Protein AF-0000000078698585 (afdb_homodimer)

Nearest PDB structures (foldseek):
  3lxf-assembly1_A  TM=9.524E-01  e=1.447E-10  Novosphingobium aromaticivorans DSM 12444
  3hui-assembly1_A  TM=9.127E-01  e=1.055E-10  Rhodopseudomonas palustris
  8rmg-assembly1_I  TM=9.400E-01  e=9.300E-11  Homo sapiens
  1r7s-assembly3_C  TM=9.374E-01  e=2.115E-10  Pseudomonas putida
  6nbl-assembly2_D  TM=9.468E-01  e=3.734E-10  Pseudomonas putida

Structure (mmCIF, N/CA/C/O backbone):
data_AF-0000000078698585-model_v1
#
loop_
_entity.id
_entity.type
_entity.pdbx_description
1 polymer 'Ferredoxin, 2fe-2s-like protein'
#
loop_
_atom_site.group_PDB
_atom_site.id
_atom_site.type_symbol
_atom_site.label_atom_id
_atom_site.label_alt_id
_atom_site.label_comp_id
_atom_site.label_asym_id
_atom_site.label_entity_id
_atom_site.label_seq_id
_atom_site.pdbx_PDB_ins_code
_atom_site.Cartn_x
_atom_site.Cartn_y
_atom_site.Cartn_z
_atom_site.occupancy
_atom_site.B_iso_or_equiv
_atom_site.auth_seq_id
_atom_site.auth_comp_id
_atom_site.auth_asym_id
_atom_site.auth_atom_id
_atom_site.pdbx_PDB_model_num
ATOM 1 N N . MET A 1 1 ? 42.031 -80.562 -55.344 1 33.62 1 MET A N 1
ATOM 2 C CA . MET A 1 1 ? 41.906 -80.375 -53.906 1 33.62 1 MET A CA 1
ATOM 3 C C . MET A 1 1 ? 41.281 -79.062 -53.562 1 33.62 1 MET A C 1
ATOM 5 O O . MET A 1 1 ? 41.875 -78 -53.812 1 33.62 1 MET A O 1
ATOM 9 N N . TYR A 1 2 ? 39.938 -79 -53.875 1 41.62 2 TYR A N 1
ATOM 10 C CA . TYR A 1 2 ? 39 -77.875 -53.875 1 41.62 2 TYR A CA 1
ATOM 11 C C . TYR A 1 2 ? 38.844 -77.312 -52.469 1 41.62 2 TYR A C 1
ATOM 13 O O . TYR A 1 2 ? 38.531 -78 -51.5 1 41.62 2 TYR A O 1
ATOM 21 N N 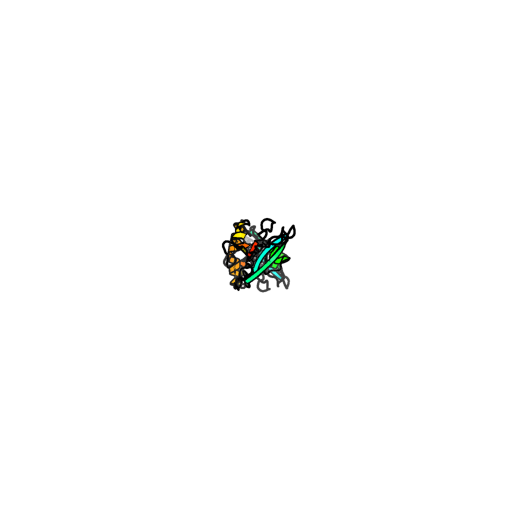. ARG A 1 3 ? 39.75 -76.375 -52.094 1 37.22 3 ARG A N 1
ATOM 22 C CA . ARG A 1 3 ? 39.75 -75.562 -50.875 1 37.22 3 ARG A CA 1
ATOM 23 C C . ARG A 1 3 ? 38.375 -74.938 -50.625 1 37.22 3 ARG A C 1
ATOM 25 O O . ARG A 1 3 ? 37.906 -74.125 -51.406 1 37.22 3 ARG A O 1
ATOM 32 N N . ARG A 1 4 ? 37.438 -75.688 -49.906 1 41.22 4 ARG A N 1
ATOM 33 C CA . ARG A 1 4 ? 36.125 -75.312 -49.406 1 41.22 4 ARG A CA 1
ATOM 34 C C . ARG A 1 4 ? 36.219 -74.062 -48.562 1 41.22 4 ARG A C 1
ATOM 36 O O . ARG A 1 4 ? 36.969 -74 -47.562 1 41.22 4 ARG A O 1
ATOM 43 N N . LEU A 1 5 ? 36.062 -72.875 -49.188 1 43.94 5 LEU A N 1
ATOM 44 C CA . LEU A 1 5 ? 36 -71.5 -48.594 1 43.94 5 LEU A CA 1
ATOM 45 C C . LEU A 1 5 ? 35 -71.5 -47.438 1 43.94 5 LEU A C 1
ATOM 47 O O . LEU A 1 5 ? 33.844 -71.812 -47.625 1 43.94 5 LEU A O 1
ATOM 51 N N . LEU A 1 6 ? 35.375 -71.75 -46.156 1 48.16 6 LEU A N 1
ATOM 52 C CA . LEU A 1 6 ? 34.594 -71.688 -44.938 1 48.16 6 LEU A CA 1
ATOM 53 C C . LEU A 1 6 ? 33.875 -70.375 -44.781 1 48.16 6 LEU A C 1
ATOM 55 O O . LEU A 1 6 ? 34.469 -69.312 -45 1 48.16 6 LEU A O 1
ATOM 59 N N . PRO A 1 7 ? 32.562 -70.312 -44.906 1 52.03 7 PRO A N 1
ATOM 60 C CA . PRO A 1 7 ? 31.734 -69.062 -44.781 1 52.03 7 PRO A CA 1
ATOM 61 C C . PRO A 1 7 ? 31.938 -68.375 -43.469 1 52.03 7 PRO A C 1
ATOM 63 O O . PRO A 1 7 ? 32.312 -69 -42.469 1 52.03 7 PRO A O 1
ATOM 66 N N . GLY A 1 8 ? 32.562 -67.125 -43.406 1 45.91 8 GLY A N 1
ATOM 67 C CA . GLY A 1 8 ? 32.781 -66.188 -42.312 1 45.91 8 GLY A CA 1
ATOM 68 C C . GLY A 1 8 ? 31.562 -66 -41.438 1 45.91 8 GLY A C 1
ATOM 69 O O . GLY A 1 8 ? 30.438 -66.312 -41.844 1 45.91 8 GLY A O 1
ATOM 70 N N . PRO A 1 9 ? 31.641 -66 -40.125 1 54.91 9 PRO A N 1
ATOM 71 C CA . PRO A 1 9 ? 30.578 -65.938 -39.125 1 54.91 9 PRO A CA 1
ATOM 72 C C . PRO A 1 9 ? 29.672 -64.75 -39.281 1 54.91 9 PRO A C 1
ATOM 74 O O . PRO A 1 9 ? 30.078 -63.719 -39.812 1 54.91 9 PRO A O 1
ATOM 77 N N . PRO A 1 10 ? 28.312 -64.938 -39.281 1 54.44 10 PRO A N 1
ATOM 78 C CA . PRO A 1 10 ? 27.281 -63.906 -39.469 1 54.44 10 PRO A CA 1
ATOM 79 C C . PRO A 1 10 ? 27.391 -62.781 -38.438 1 54.44 10 PRO A C 1
ATOM 81 O O . PRO A 1 10 ? 27.922 -63 -37.344 1 54.44 10 PRO A O 1
ATOM 84 N N . ARG A 1 11 ? 27.469 -61.5 -38.875 1 52.25 11 ARG A N 1
ATOM 85 C CA . ARG A 1 11 ? 27.547 -60.25 -38.125 1 52.25 11 ARG A CA 1
ATOM 86 C C . ARG A 1 11 ? 26.391 -60.156 -37.125 1 52.25 11 ARG A C 1
ATOM 88 O O . ARG A 1 11 ? 25.281 -60.594 -37.438 1 52.25 11 ARG A O 1
ATOM 95 N N . PRO A 1 12 ? 26.734 -60.062 -35.844 1 49.31 12 PRO A N 1
ATOM 96 C CA . PRO A 1 12 ? 25.719 -59.938 -34.812 1 49.31 12 PRO A CA 1
ATOM 97 C C . PRO A 1 12 ? 24.797 -58.719 -35.031 1 49.31 12 PRO A C 1
ATOM 99 O O . PRO A 1 12 ? 25.219 -57.688 -35.562 1 49.31 12 PRO A O 1
ATOM 102 N N . ARG A 1 13 ? 23.469 -58.938 -35.375 1 46.91 13 ARG A N 1
ATOM 103 C CA . ARG A 1 13 ? 22.422 -57.906 -35.5 1 46.91 13 ARG A CA 1
ATOM 104 C C . ARG A 1 13 ? 22.375 -57.031 -34.25 1 46.91 13 ARG A C 1
ATOM 106 O O . ARG A 1 13 ? 22.328 -57.562 -33.125 1 46.91 13 ARG A O 1
ATOM 113 N N . CYS A 1 14 ? 22.766 -55.75 -34.312 1 45.59 14 CYS A N 1
ATOM 114 C CA . CYS A 1 14 ? 22.672 -54.75 -33.281 1 45.59 14 CYS A CA 1
ATOM 115 C C . CYS A 1 14 ? 21.266 -54.656 -32.719 1 45.59 14 CYS A C 1
ATOM 117 O O . CYS A 1 14 ? 20.312 -54.438 -33.469 1 45.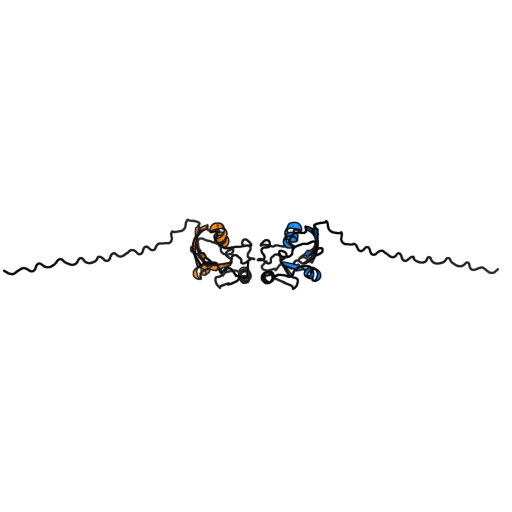59 14 CYS A O 1
ATOM 119 N N . MET A 1 15 ? 20.953 -55.406 -31.688 1 49.44 15 MET A N 1
ATOM 120 C CA . MET A 1 15 ? 19.688 -55.219 -30.984 1 49.44 15 MET A CA 1
ATOM 121 C C . MET A 1 15 ? 19.5 -53.75 -30.609 1 49.44 15 MET A C 1
ATOM 123 O O . MET A 1 15 ? 20.359 -53.156 -29.969 1 49.44 15 MET A O 1
ATOM 127 N N . VAL A 1 16 ? 18.766 -53.031 -31.375 1 50.41 16 VAL A N 1
ATOM 128 C CA . VAL A 1 16 ? 18.359 -51.688 -30.984 1 50.41 16 VAL A CA 1
ATOM 129 C C . VAL A 1 16 ? 17.641 -51.719 -29.625 1 50.41 16 VAL A C 1
ATOM 131 O O . VAL A 1 16 ? 16.609 -52.375 -29.5 1 50.41 16 VAL A O 1
ATOM 134 N N . ALA A 1 17 ? 18.328 -51.562 -28.453 1 55 17 ALA A N 1
ATOM 135 C CA . ALA A 1 17 ? 17.688 -51.375 -27.156 1 55 17 ALA A CA 1
ATOM 136 C C . ALA A 1 17 ? 16.781 -50.125 -27.188 1 55 17 ALA A C 1
ATOM 138 O O . ALA A 1 17 ? 17.234 -49.031 -27.547 1 55 17 ALA A O 1
ATOM 139 N N . SER A 1 18 ? 15.492 -50.25 -27.359 1 53.66 18 SER A N 1
ATOM 140 C CA . SER A 1 18 ? 14.586 -49.125 -27.141 1 53.66 18 SER A CA 1
ATOM 141 C C . SER A 1 18 ? 14.797 -48.531 -25.766 1 53.66 18 SER A C 1
ATOM 143 O O . SER A 1 18 ? 14.703 -49.219 -24.734 1 53.66 18 SER A O 1
ATOM 145 N N . MET A 1 19 ? 15.523 -47.438 -25.656 1 52.34 19 MET A N 1
ATOM 146 C CA . MET A 1 19 ? 15.594 -46.688 -24.391 1 52.34 19 MET A CA 1
ATOM 147 C C . MET A 1 19 ? 14.203 -46.25 -23.938 1 52.34 19 MET A C 1
ATOM 149 O O . MET A 1 19 ? 13.445 -45.656 -24.719 1 52.34 19 MET A O 1
ATOM 153 N N . PRO A 1 20 ? 13.68 -46.781 -22.828 1 53.62 20 PRO A N 1
ATOM 154 C CA . PRO A 1 20 ? 12.422 -46.25 -22.328 1 53.62 20 PRO A CA 1
ATOM 155 C C . PRO A 1 20 ? 12.516 -44.75 -21.984 1 53.62 20 PRO A C 1
ATOM 157 O O . PRO A 1 20 ? 13.555 -44.281 -21.516 1 53.62 20 PRO A O 1
ATOM 160 N N . LEU A 1 21 ? 11.867 -43.906 -22.656 1 50.72 21 LEU A N 1
ATOM 161 C CA . LEU A 1 21 ? 11.672 -42.531 -22.25 1 50.72 21 LEU A CA 1
ATOM 162 C C . LEU A 1 21 ? 11.039 -42.469 -20.859 1 50.72 21 LEU A C 1
ATOM 164 O O . LEU A 1 21 ? 9.906 -42.906 -20.672 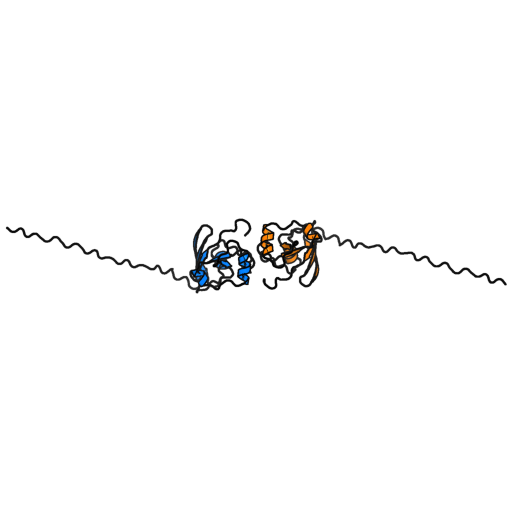1 50.72 21 LEU A O 1
ATOM 168 N N . SER A 1 22 ? 11.805 -42.531 -19.781 1 43.22 22 SER A N 1
ATOM 169 C CA . SER A 1 22 ? 11.281 -42.219 -18.453 1 43.22 22 SER A CA 1
ATOM 170 C C . SER A 1 22 ? 10.641 -40.844 -18.422 1 43.22 22 SER A C 1
ATOM 172 O O . SER A 1 22 ? 11.336 -39.844 -18.547 1 43.22 22 SER A O 1
ATOM 174 N N . THR A 1 23 ? 9.422 -40.688 -18.828 1 41.38 23 THR A N 1
ATOM 175 C CA . THR A 1 23 ? 8.773 -39.438 -18.453 1 41.38 23 THR A CA 1
ATOM 176 C C . THR A 1 23 ? 8.906 -39.188 -16.953 1 41.38 23 THR A C 1
ATOM 178 O O . THR A 1 23 ? 8.508 -40.031 -16.141 1 41.38 23 THR A O 1
ATOM 181 N N . SER A 1 24 ? 9.977 -38.688 -16.516 1 39.22 24 SER A N 1
ATOM 182 C CA . SER A 1 24 ? 10.023 -38.219 -15.133 1 39.22 24 SER A CA 1
ATOM 183 C C . SER A 1 24 ? 8.711 -37.562 -14.727 1 39.22 24 SER A C 1
ATOM 185 O O . SER A 1 24 ? 8.383 -36.469 -15.203 1 39.22 24 SER A O 1
ATOM 187 N N . ARG A 1 25 ? 7.629 -38.25 -14.656 1 42.22 25 ARG A N 1
ATOM 188 C CA . ARG A 1 25 ? 6.504 -37.594 -14 1 42.22 25 ARG A CA 1
ATOM 189 C C . ARG A 1 25 ? 6.973 -36.781 -12.805 1 42.22 25 ARG A C 1
ATOM 191 O O . ARG A 1 25 ? 7.777 -37.25 -12 1 42.22 25 ARG A O 1
ATOM 198 N N . ALA A 1 26 ? 6.984 -35.375 -12.805 1 48.38 26 ALA A N 1
ATOM 199 C CA . ALA A 1 26 ? 7.238 -34.531 -11.633 1 48.38 26 ALA A CA 1
ATOM 200 C C . ALA A 1 26 ? 6.711 -35.219 -10.367 1 48.38 26 ALA A C 1
ATOM 202 O O . ALA A 1 26 ? 5.633 -35.812 -10.375 1 48.38 26 ALA A O 1
ATOM 203 N N . PRO A 1 27 ? 7.547 -35.562 -9.383 1 49.22 27 PRO A N 1
ATOM 204 C CA . PRO A 1 27 ? 7.078 -36.156 -8.133 1 49.22 27 PRO A CA 1
ATOM 205 C C . PRO A 1 27 ? 5.723 -35.625 -7.691 1 49.22 27 PRO A C 1
ATOM 207 O O . PRO A 1 27 ? 5.414 -34.469 -7.922 1 49.22 27 PRO A O 1
ATOM 210 N N . LYS A 1 28 ? 4.711 -36.406 -7.836 1 53.41 28 LYS A N 1
ATOM 211 C CA . LYS A 1 28 ? 3.41 -36.062 -7.277 1 53.41 28 LYS A CA 1
ATOM 212 C C . LYS A 1 28 ? 3.57 -35.344 -5.938 1 53.41 28 LYS A C 1
ATOM 214 O O . LYS A 1 28 ? 4.328 -35.781 -5.078 1 53.41 28 LYS A O 1
ATOM 219 N N . GLY A 1 29 ? 3.449 -34.062 -5.859 1 57.62 29 GLY A N 1
ATOM 220 C CA . GLY A 1 29 ? 3.48 -33.25 -4.664 1 57.62 29 GLY A CA 1
ATOM 221 C C . GLY A 1 29 ? 2.785 -33.875 -3.477 1 57.62 29 GLY A C 1
ATOM 222 O O . GLY A 1 29 ? 2.1 -34.875 -3.623 1 57.62 29 GLY A O 1
ATOM 223 N N . THR A 1 30 ? 3.441 -33.688 -2.266 1 72.94 30 THR A N 1
ATOM 224 C CA . THR A 1 30 ? 2.85 -34.031 -0.971 1 72.94 30 THR A CA 1
ATOM 225 C C . THR A 1 30 ? 1.403 -33.531 -0.903 1 72.94 30 THR A C 1
ATOM 227 O O . THR A 1 30 ? 1.08 -32.469 -1.405 1 72.94 30 THR A O 1
ATOM 230 N N . PRO A 1 31 ? 0.496 -34.562 -0.543 1 82.25 31 PRO A N 1
ATOM 231 C CA . PRO A 1 31 ? -0.891 -34.125 -0.426 1 82.25 31 PRO A CA 1
ATOM 232 C C . PRO A 1 31 ? -1.016 -32.781 0.325 1 82.25 31 PRO A C 1
ATOM 234 O O . PRO A 1 31 ? -0.308 -32.562 1.311 1 82.25 31 PRO A O 1
ATOM 237 N N . GLY A 1 32 ? -1.648 -31.859 -0.124 1 94.19 32 GLY A N 1
ATOM 238 C CA . GLY A 1 32 ? -1.899 -30.594 0.541 1 94.19 32 GLY A CA 1
ATOM 239 C C . GLY A 1 32 ? -0.919 -29.516 0.141 1 94.19 32 GLY A C 1
ATOM 240 O O . GLY A 1 32 ? -0.91 -28.422 0.73 1 94.19 32 GLY A O 1
ATOM 241 N N . ARG A 1 33 ? -0.05 -29.922 -0.83 1 96.75 33 ARG A N 1
ATOM 242 C CA . ARG A 1 33 ? 0.932 -28.938 -1.29 1 96.75 33 ARG A CA 1
ATOM 243 C C . ARG A 1 33 ? 0.924 -28.828 -2.811 1 96.75 33 ARG A C 1
ATOM 245 O O . ARG A 1 33 ? 0.471 -29.75 -3.502 1 96.75 33 ARG A O 1
ATOM 252 N N . VAL A 1 34 ? 1.375 -27.688 -3.334 1 97.5 34 VAL A N 1
ATOM 253 C CA . VAL A 1 34 ? 1.5 -27.484 -4.773 1 97.5 34 VAL A CA 1
ATOM 254 C C . VAL A 1 34 ? 2.895 -26.969 -5.102 1 97.5 34 VAL A C 1
ATOM 256 O O . VAL A 1 34 ? 3.553 -26.359 -4.25 1 97.5 34 VAL A O 1
ATOM 259 N N . GLN A 1 35 ? 3.285 -27.203 -6.312 1 98 35 GLN A N 1
ATOM 260 C CA . GLN A 1 35 ? 4.555 -26.703 -6.824 1 98 35 GLN A CA 1
ATOM 261 C C . GLN A 1 35 ? 4.371 -25.344 -7.508 1 98 35 GLN A C 1
ATOM 263 O O . GLN A 1 35 ? 3.398 -25.141 -8.242 1 98 35 GLN A O 1
ATOM 268 N N . VAL A 1 36 ? 5.293 -24.469 -7.23 1 98.56 36 VAL A N 1
ATOM 269 C CA . VAL A 1 36 ? 5.371 -23.203 -7.949 1 98.56 36 VAL A CA 1
ATOM 270 C C . VAL A 1 36 ? 6.773 -23.016 -8.523 1 98.56 36 VAL A C 1
ATOM 272 O O . VAL A 1 36 ? 7.77 -23.172 -7.816 1 98.56 36 VAL A O 1
ATOM 275 N N . HIS A 1 37 ? 6.812 -22.812 -9.82 1 98.69 37 HIS A N 1
ATOM 276 C CA . HIS A 1 37 ? 8.07 -22.531 -10.492 1 98.69 37 HIS A CA 1
ATOM 277 C C . HIS A 1 37 ? 8.297 -21.016 -10.625 1 98.69 37 HIS A C 1
ATOM 279 O O . HIS A 1 37 ? 7.477 -20.328 -11.234 1 98.69 37 HIS A O 1
ATOM 285 N N . VAL A 1 38 ? 9.461 -20.547 -10.133 1 98.75 38 VAL A N 1
ATOM 286 C CA . VAL A 1 38 ? 9.672 -19.094 -10.047 1 98.75 38 VAL A CA 1
ATOM 287 C C . VAL A 1 38 ? 10.914 -18.703 -10.836 1 98.75 38 VAL A C 1
ATOM 289 O O . VAL A 1 38 ? 11.984 -19.281 -10.648 1 98.75 38 VAL A O 1
ATOM 292 N N . LYS A 1 39 ? 10.766 -17.75 -11.734 1 98.31 39 LYS A N 1
ATOM 293 C CA . LYS A 1 39 ? 11.898 -17.016 -12.305 1 98.31 39 LYS A CA 1
ATOM 294 C C . LYS A 1 39 ? 12.211 -15.766 -11.492 1 98.31 39 LYS A C 1
ATOM 296 O O . LYS A 1 39 ? 11.43 -14.812 -11.492 1 98.31 39 LYS A O 1
ATOM 301 N N . LYS A 1 40 ? 13.359 -15.758 -10.875 1 96.75 40 LYS A N 1
ATOM 302 C CA . LYS A 1 40 ? 13.75 -14.656 -10 1 96.75 40 LYS A CA 1
ATOM 303 C C . LYS A 1 40 ? 14.227 -13.453 -10.797 1 96.75 40 LYS A C 1
ATOM 305 O O . LYS A 1 40 ? 14.344 -13.523 -12.023 1 96.75 40 LYS A O 1
ATOM 310 N N . ARG A 1 41 ? 14.469 -12.414 -10.109 1 93.75 41 ARG A N 1
ATOM 311 C CA . ARG A 1 41 ? 14.844 -11.156 -10.75 1 93.75 41 ARG A CA 1
ATOM 312 C C . ARG A 1 41 ? 16.219 -11.25 -11.375 1 93.75 41 ARG A C 1
ATOM 314 O O . ARG A 1 41 ? 16.5 -10.586 -12.375 1 93.75 41 ARG A O 1
ATOM 321 N N . ASP A 1 42 ? 16.984 -12.078 -10.828 1 92.5 42 ASP A N 1
ATOM 322 C CA . ASP A 1 42 ? 18.344 -12.219 -11.344 1 92.5 42 ASP A CA 1
ATOM 323 C C . ASP A 1 42 ? 18.391 -13.195 -12.516 1 92.5 42 ASP A C 1
ATOM 325 O O . ASP A 1 42 ? 19.469 -13.469 -13.055 1 92.5 42 ASP A O 1
ATOM 329 N N . GLY A 1 43 ? 17.234 -13.703 -12.859 1 94.31 43 GLY A N 1
ATOM 330 C CA . GLY A 1 43 ? 17.141 -14.57 -14.023 1 94.31 43 GLY A CA 1
ATOM 331 C C . GLY A 1 43 ? 17.203 -16.047 -13.68 1 94.31 43 GLY A C 1
ATOM 332 O O . GLY A 1 43 ? 16.906 -16.891 -14.516 1 94.31 43 GLY A O 1
ATOM 333 N N . THR A 1 44 ? 17.516 -16.359 -12.422 1 96.44 44 THR A N 1
ATOM 334 C CA . THR A 1 44 ? 17.578 -17.766 -12.016 1 96.44 44 THR A CA 1
ATOM 335 C C . THR A 1 44 ? 16.188 -18.312 -11.719 1 96.44 44 THR A C 1
ATOM 337 O O . THR A 1 44 ? 15.258 -17.547 -11.469 1 96.44 44 THR A O 1
ATOM 340 N N . HIS A 1 45 ? 16.125 -19.656 -11.797 1 97.44 45 HIS A N 1
ATOM 341 C CA . HIS A 1 45 ? 14.859 -20.344 -11.578 1 97.44 45 HIS A CA 1
ATOM 342 C C . HIS A 1 45 ? 14.898 -21.188 -10.305 1 97.44 45 HIS A C 1
ATOM 344 O O . HIS A 1 45 ? 15.953 -21.703 -9.93 1 97.44 45 HIS A O 1
ATOM 350 N N . CYS A 1 46 ? 13.719 -21.266 -9.664 1 96.5 46 CYS A N 1
ATOM 351 C CA . CYS A 1 46 ? 13.594 -22.172 -8.523 1 96.5 46 CYS A CA 1
ATOM 352 C C . CYS A 1 46 ? 12.195 -22.766 -8.445 1 96.5 46 CYS A C 1
ATOM 354 O O . CYS A 1 46 ? 11.234 -22.156 -8.922 1 96.5 46 CYS A O 1
ATOM 356 N N . GLY A 1 47 ? 12.094 -23.969 -7.961 1 97.19 47 GLY A N 1
ATOM 357 C CA . GLY A 1 47 ? 10.844 -24.625 -7.633 1 97.19 47 GLY A CA 1
ATOM 358 C C . GLY A 1 47 ? 10.586 -24.719 -6.141 1 97.19 47 GLY A C 1
ATOM 359 O O . GLY A 1 47 ? 11.484 -25.094 -5.375 1 97.19 47 GLY A O 1
ATOM 360 N N . VAL A 1 48 ? 9.43 -24.297 -5.75 1 97.19 48 VAL A N 1
ATOM 361 C CA . VAL A 1 48 ? 9.109 -24.375 -4.328 1 97.19 48 VAL A CA 1
ATOM 362 C C . VAL A 1 48 ? 7.82 -25.172 -4.129 1 97.19 48 VAL A C 1
ATOM 364 O O . VAL A 1 48 ? 6.906 -25.094 -4.953 1 97.19 48 VAL A O 1
ATOM 367 N N . GLU A 1 49 ? 7.824 -25.922 -3.088 1 97.5 49 GLU A N 1
ATOM 368 C CA . GLU A 1 49 ? 6.605 -26.594 -2.646 1 97.5 49 GLU A CA 1
ATOM 369 C C . GLU A 1 49 ? 5.938 -25.828 -1.507 1 97.5 49 GLU A C 1
ATOM 371 O O . GLU A 1 49 ? 6.57 -25.547 -0.49 1 97.5 49 GLU A O 1
ATOM 376 N N . VAL A 1 50 ? 4.707 -25.516 -1.713 1 97.94 50 VAL A N 1
ATOM 377 C CA . VAL A 1 50 ? 4.027 -24.672 -0.74 1 97.94 50 VAL A CA 1
ATOM 378 C C . VAL A 1 50 ? 2.654 -25.25 -0.414 1 97.94 50 VAL A C 1
ATOM 380 O O . VAL A 1 50 ? 2.051 -25.938 -1.244 1 97.94 50 VAL A O 1
ATOM 383 N N . PRO A 1 51 ? 2.154 -25 0.797 1 97.31 51 PRO A N 1
ATOM 384 C CA . PRO A 1 51 ? 0.839 -25.531 1.166 1 97.31 51 PRO A CA 1
ATOM 385 C C . PRO A 1 51 ? -0.291 -24.922 0.331 1 97.31 51 PRO A C 1
ATOM 387 O O . PRO A 1 51 ? -0.246 -23.75 -0.016 1 97.31 51 PRO A O 1
ATOM 390 N N . VAL A 1 52 ? -1.262 -25.781 0.017 1 97.62 52 VAL A N 1
ATOM 391 C CA . VAL A 1 52 ? -2.516 -25.297 -0.548 1 97.62 52 VAL A CA 1
ATOM 392 C C . VAL A 1 52 ? -3.254 -24.438 0.484 1 97.62 52 VAL A C 1
ATOM 394 O O . VAL A 1 52 ? -3.133 -24.672 1.689 1 97.62 52 VAL A O 1
ATOM 397 N N . GLY A 1 53 ? -3.957 -23.422 0.052 1 97.75 53 GLY A N 1
ATOM 398 C CA . GLY A 1 53 ? -4.75 -22.609 0.958 1 97.75 53 GLY A CA 1
ATOM 399 C C . GLY A 1 53 ? -4.16 -21.234 1.198 1 97.75 53 GLY A C 1
ATOM 400 O O . GLY A 1 53 ? -4.828 -20.344 1.732 1 97.75 53 GLY A O 1
ATOM 401 N N . LEU A 1 54 ? -2.938 -21.047 0.747 1 98.12 54 LEU A N 1
ATOM 402 C CA . LEU A 1 54 ? -2.281 -19.75 0.837 1 98.12 54 LEU A CA 1
ATOM 403 C C . LEU A 1 54 ? -2.488 -18.953 -0.443 1 98.12 54 LEU A C 1
ATOM 405 O O . LEU A 1 54 ? -2.754 -19.516 -1.503 1 98.12 54 LEU A O 1
ATOM 409 N N . SER A 1 55 ? -2.395 -17.625 -0.296 1 98.81 55 SER A N 1
ATOM 410 C CA . SER A 1 55 ? -2.209 -16.844 -1.511 1 98.81 55 SER A CA 1
ATOM 411 C C . SER A 1 55 ? -0.805 -17.016 -2.078 1 98.81 55 SER A C 1
ATOM 413 O O . SER A 1 55 ? 0.118 -17.391 -1.354 1 98.81 55 SER A O 1
ATOM 415 N N . LEU A 1 56 ? -0.692 -16.719 -3.291 1 98.88 56 LEU A N 1
ATOM 416 C CA . LEU A 1 56 ? 0.623 -16.766 -3.922 1 98.88 56 LEU A CA 1
ATOM 417 C C . LEU A 1 56 ? 1.598 -15.836 -3.215 1 98.88 56 LEU A C 1
ATOM 419 O O . LEU A 1 56 ? 2.773 -16.172 -3.049 1 98.88 56 LEU A O 1
ATOM 423 N N . MET A 1 57 ? 1.104 -14.664 -2.76 1 98.81 57 MET A N 1
ATOM 424 C CA . MET A 1 57 ? 1.953 -13.742 -2.016 1 98.81 57 MET A CA 1
ATOM 425 C C . MET A 1 57 ? 2.477 -14.391 -0.738 1 98.81 57 MET A C 1
ATOM 427 O O . MET A 1 57 ? 3.682 -14.383 -0.483 1 98.81 57 MET A O 1
ATOM 431 N N . GLN A 1 58 ? 1.574 -14.953 0.033 1 98.81 58 GLN A N 1
ATOM 432 C CA . GLN A 1 58 ? 1.97 -15.602 1.278 1 98.81 58 GLN A CA 1
ATOM 433 C C . GLN A 1 58 ? 2.955 -16.734 1.017 1 98.81 58 GLN A C 1
ATOM 435 O O . GLN A 1 58 ? 3.941 -16.891 1.74 1 98.81 58 GLN A O 1
ATOM 440 N N . ALA A 1 59 ? 2.701 -17.516 -0.009 1 98.62 59 ALA A N 1
ATOM 441 C CA . ALA A 1 59 ? 3.559 -18.656 -0.361 1 98.62 59 ALA A CA 1
ATOM 442 C C . ALA A 1 59 ? 4.965 -18.172 -0.725 1 98.62 59 ALA A C 1
ATOM 444 O O . ALA A 1 59 ? 5.953 -18.719 -0.218 1 98.62 59 ALA A O 1
ATOM 445 N N . LEU A 1 60 ? 5.043 -17.188 -1.569 1 98.44 60 LEU A N 1
ATOM 446 C CA . LEU A 1 60 ? 6.336 -16.734 -2.061 1 98.44 60 LEU A CA 1
ATOM 447 C C . LEU A 1 60 ? 7.078 -15.945 -0.985 1 98.44 60 LEU A C 1
ATOM 449 O O . LEU A 1 60 ? 8.273 -16.172 -0.759 1 98.44 60 LEU A O 1
ATOM 453 N N . ARG A 1 61 ? 6.375 -15.102 -0.317 1 98.38 61 ARG A N 1
ATOM 454 C CA . ARG A 1 61 ? 6.992 -14.195 0.644 1 98.38 61 ARG A CA 1
ATOM 455 C C . ARG A 1 61 ? 7.262 -14.898 1.97 1 98.38 61 ARG A C 1
ATOM 457 O O . ARG A 1 61 ? 8.375 -14.844 2.494 1 98.38 61 ARG A O 1
ATOM 464 N N . ASP A 1 62 ? 6.32 -15.586 2.529 1 98.25 62 ASP A N 1
ATOM 465 C CA . ASP A 1 62 ? 6.383 -16.047 3.914 1 98.25 62 ASP A CA 1
ATOM 466 C C . ASP A 1 62 ? 6.93 -17.469 4 1 98.25 62 ASP A C 1
ATOM 468 O O . ASP A 1 62 ? 7.586 -17.828 4.98 1 98.25 62 ASP A O 1
ATOM 472 N N . VAL A 1 63 ? 6.656 -18.266 3.021 1 97.56 63 VAL A N 1
ATOM 473 C CA . VAL A 1 63 ? 7.09 -19.672 3.059 1 97.56 63 VAL A CA 1
ATOM 474 C C . VAL A 1 63 ? 8.414 -19.812 2.309 1 97.56 63 VAL A C 1
ATOM 476 O O . VAL A 1 63 ? 9.414 -20.25 2.885 1 97.56 63 VAL A O 1
ATOM 479 N N . ALA A 1 64 ? 8.43 -19.391 1.051 1 97.75 64 ALA A N 1
ATOM 480 C CA . ALA A 1 64 ? 9.609 -19.578 0.203 1 97.75 64 ALA A CA 1
ATOM 481 C C . ALA A 1 64 ? 10.633 -18.484 0.427 1 97.75 64 ALA A C 1
ATOM 483 O O . ALA A 1 64 ? 11.773 -18.578 -0.037 1 97.75 64 ALA A O 1
ATOM 484 N N . ARG A 1 65 ? 10.312 -17.422 1.132 1 97.25 65 ARG A N 1
ATOM 485 C CA . ARG A 1 65 ? 11.188 -16.297 1.482 1 97.25 65 ARG A CA 1
ATOM 486 C C . ARG A 1 65 ? 11.82 -15.688 0.239 1 97.25 65 ARG A C 1
ATOM 488 O O . ARG A 1 65 ? 13.016 -15.383 0.232 1 97.25 65 ARG A O 1
ATOM 495 N N . LEU A 1 66 ? 11.055 -15.602 -0.792 1 97.06 66 LEU A N 1
ATOM 496 C CA . LEU A 1 66 ? 11.477 -14.922 -2.016 1 97.06 66 LEU A CA 1
ATOM 497 C C . LEU A 1 66 ? 11.172 -13.43 -1.945 1 97.06 66 LEU A C 1
ATOM 499 O O . LEU A 1 66 ? 10.516 -12.969 -1.014 1 97.06 66 LEU A O 1
ATOM 503 N N . ASP A 1 67 ? 11.75 -12.719 -2.924 1 94.94 67 ASP A N 1
ATOM 504 C CA . ASP A 1 67 ? 11.742 -11.258 -2.895 1 94.94 67 ASP A CA 1
ATOM 505 C C . ASP A 1 67 ? 10.414 -10.703 -3.416 1 94.94 67 ASP A C 1
ATOM 507 O O . ASP A 1 67 ? 10.375 -10.07 -4.473 1 94.94 67 ASP A O 1
ATOM 511 N N . VAL A 1 68 ? 9.359 -10.953 -2.697 1 96.31 68 VAL A N 1
ATOM 512 C CA . VAL A 1 68 ? 8.031 -10.391 -2.879 1 96.31 68 VAL A CA 1
ATOM 513 C C . VAL A 1 68 ? 7.648 -9.562 -1.654 1 96.31 68 VAL A C 1
ATOM 515 O O . VAL A 1 68 ? 7.629 -10.078 -0.532 1 96.31 68 VAL A O 1
ATOM 518 N N . GLU A 1 69 ? 7.312 -8.367 -1.83 1 96.12 69 GLU A N 1
ATOM 519 C CA . GLU A 1 69 ? 7.168 -7.473 -0.689 1 96.12 69 GLU A CA 1
ATOM 520 C C . GLU A 1 69 ? 5.781 -7.602 -0.06 1 96.12 69 GLU A C 1
ATOM 522 O O . GLU A 1 69 ? 5.656 -8.023 1.091 1 96.12 69 GLU A O 1
ATOM 527 N N . GLY A 1 70 ? 4.789 -7.285 -0.878 1 96.88 70 GLY A N 1
ATOM 528 C CA . GLY A 1 70 ? 3.459 -7.289 -0.288 1 96.88 70 GLY A CA 1
ATOM 529 C C . GLY A 1 70 ? 3.334 -6.367 0.908 1 96.88 70 GLY A C 1
ATOM 530 O O . GLY A 1 70 ? 2.852 -6.773 1.967 1 96.88 70 GLY A O 1
ATOM 531 N N . THR A 1 71 ? 3.658 -5.152 0.756 1 97.44 71 THR A N 1
ATOM 532 C CA . THR A 1 71 ? 3.801 -4.215 1.863 1 97.44 71 THR A CA 1
ATOM 533 C C . THR A 1 71 ? 2.475 -4.043 2.6 1 97.44 71 THR A C 1
ATOM 535 O O . THR A 1 71 ? 2.453 -3.861 3.818 1 97.44 71 THR A O 1
ATOM 538 N N . CYS A 1 72 ? 1.354 -4.164 1.966 1 97.19 72 CYS A N 1
ATOM 539 C CA . CYS A 1 72 ? 0.053 -3.93 2.584 1 97.19 72 CYS A CA 1
ATOM 540 C C . CYS A 1 72 ? -0.528 -5.227 3.137 1 97.19 72 CYS A C 1
ATOM 542 O O . CYS A 1 72 ? -1.651 -5.242 3.643 1 97.19 72 CYS A O 1
ATOM 544 N N . ASN A 1 73 ? 0.177 -6.301 2.885 1 98.12 73 ASN A N 1
ATOM 545 C CA . ASN A 1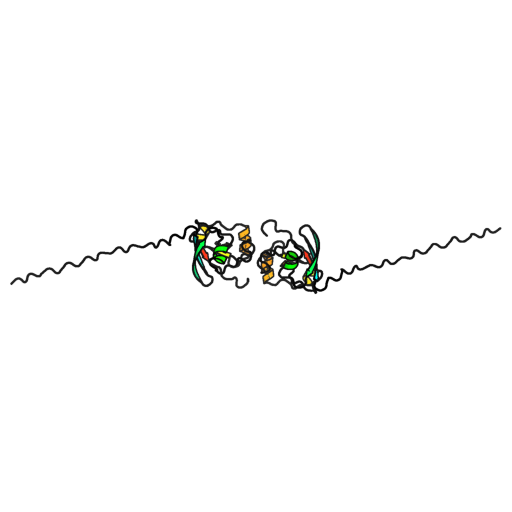 73 ? -0.171 -7.6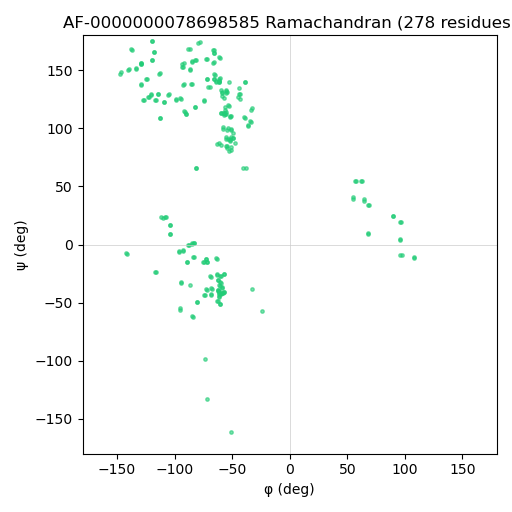17 3.402 1 98.12 73 ASN A CA 1
ATOM 546 C C . ASN A 1 73 ? -1.459 -8.148 2.775 1 98.12 73 ASN A C 1
ATOM 548 O O . ASN A 1 73 ? -2.295 -8.734 3.465 1 98.12 73 ASN A O 1
ATOM 552 N N . GLY A 1 74 ? -1.592 -7.789 1.563 1 98.12 74 GLY A N 1
ATOM 553 C CA . GLY A 1 74 ? -2.65 -8.422 0.796 1 98.12 74 GLY A CA 1
ATOM 554 C C . GLY A 1 74 ? -3.928 -7.609 0.753 1 98.12 74 GLY A C 1
ATOM 555 O O . GLY A 1 74 ? -4.984 -8.117 0.362 1 98.12 74 GLY A O 1
ATOM 556 N N . GLU A 1 75 ? -3.857 -6.328 1.032 1 97.38 75 GLU A N 1
ATOM 557 C CA . GLU A 1 75 ? -5.043 -5.477 1.092 1 97.38 75 GLU A CA 1
ATOM 558 C C . GLU A 1 75 ? -5.379 -4.902 -0.282 1 97.38 75 GLU A C 1
ATOM 560 O O . GLU A 1 75 ? -6.332 -4.137 -0.422 1 97.38 75 GLU A O 1
ATOM 565 N N . MET A 1 76 ? -4.57 -5.238 -1.26 1 96.94 76 MET A N 1
ATOM 566 C CA . MET A 1 76 ? -4.801 -4.836 -2.645 1 96.94 76 MET A CA 1
ATOM 567 C C . MET A 1 76 ? -4.766 -3.318 -2.783 1 96.94 76 MET A C 1
ATOM 569 O O . MET A 1 76 ? -5.668 -2.725 -3.373 1 96.94 76 MET A O 1
ATOM 573 N N . VAL A 1 77 ? -3.627 -2.756 -2.311 1 95.5 77 VAL A N 1
ATOM 574 C CA . VAL A 1 77 ? -3.559 -1.303 -2.43 1 95.5 77 VAL A CA 1
ATOM 575 C C . VAL A 1 77 ? -2.139 -0.88 -2.793 1 95.5 77 VAL A C 1
ATOM 577 O O . VAL A 1 77 ? -1.892 0.287 -3.107 1 95.5 77 VAL A O 1
ATOM 580 N N . CYS A 1 78 ? -1.16 -1.802 -2.807 1 95.44 78 CYS A N 1
ATOM 581 C CA . CYS A 1 78 ? 0.208 -1.298 -2.846 1 95.44 78 CYS A CA 1
ATOM 582 C C . CYS A 1 78 ? 0.916 -1.739 -4.121 1 95.44 78 CYS A C 1
ATOM 584 O O . CYS A 1 78 ? 1.952 -1.181 -4.488 1 95.44 78 CYS A O 1
ATOM 586 N N . ALA A 1 79 ? 0.444 -2.834 -4.707 1 95.56 79 ALA A N 1
ATOM 587 C CA . ALA A 1 79 ? 0.952 -3.402 -5.953 1 95.56 79 ALA A CA 1
ATOM 588 C C . ALA A 1 79 ? 2.361 -3.959 -5.77 1 95.56 79 ALA A C 1
ATOM 590 O O . ALA A 1 79 ? 2.977 -4.434 -6.727 1 95.56 79 ALA A O 1
ATOM 591 N N . THR A 1 80 ? 2.836 -4.035 -4.516 1 95.75 80 THR A N 1
ATOM 592 C CA . THR A 1 80 ? 4.23 -4.406 -4.32 1 95.75 80 THR A CA 1
ATOM 593 C C . THR A 1 80 ? 4.395 -5.926 -4.352 1 95.75 80 THR A C 1
ATOM 595 O O . THR A 1 80 ? 5.516 -6.434 -4.281 1 95.75 80 THR A O 1
ATOM 598 N N . CYS A 1 81 ? 3.322 -6.602 -4.566 1 97.25 81 CYS A N 1
ATOM 599 C CA . CYS A 1 81 ? 3.395 -8.047 -4.758 1 97.25 81 CYS A CA 1
ATOM 600 C C . CYS A 1 81 ? 3.137 -8.414 -6.215 1 97.25 81 CYS A C 1
ATOM 602 O O . CYS A 1 81 ? 2.768 -9.555 -6.516 1 97.25 81 CYS A O 1
ATOM 604 N N . HIS A 1 82 ? 3.354 -7.531 -7.062 1 97.56 82 HIS A N 1
ATOM 605 C CA . HIS A 1 82 ? 3.174 -7.727 -8.5 1 97.56 82 HIS A CA 1
ATOM 606 C C . HIS A 1 82 ? 4.051 -8.859 -9.016 1 97.56 82 HIS A C 1
ATOM 608 O O . HIS A 1 82 ? 5.25 -8.906 -8.719 1 97.56 82 HIS A O 1
ATOM 614 N N . VAL A 1 83 ? 3.432 -9.742 -9.758 1 98.19 83 VAL A N 1
ATOM 615 C CA . VAL A 1 83 ? 4.121 -10.844 -10.422 1 98.19 83 VAL A CA 1
ATOM 616 C C . VAL A 1 83 ? 3.578 -11.008 -11.844 1 98.19 83 VAL A C 1
ATOM 618 O O . VAL A 1 83 ? 2.547 -10.43 -12.188 1 98.19 83 VAL A O 1
ATOM 621 N N . ARG A 1 84 ? 4.34 -11.812 -12.562 1 98.38 84 ARG A N 1
ATOM 622 C CA . ARG A 1 84 ? 3.885 -12.219 -13.883 1 98.38 84 ARG A CA 1
ATOM 623 C C . ARG A 1 84 ? 3.748 -13.734 -13.984 1 98.38 84 ARG A C 1
ATOM 625 O O . ARG A 1 84 ? 4.66 -14.469 -13.594 1 98.38 84 ARG A O 1
ATOM 632 N N . LEU A 1 85 ? 2.611 -14.172 -14.453 1 98.75 85 LEU A N 1
ATOM 633 C CA . LEU A 1 85 ? 2.414 -15.594 -14.711 1 98.75 85 LEU A CA 1
ATOM 634 C C . LEU A 1 85 ? 2.74 -15.93 -16.172 1 98.75 85 LEU A C 1
ATOM 636 O O . LEU A 1 85 ? 2.641 -15.07 -17.047 1 98.75 85 LEU A O 1
ATOM 640 N N . SER A 1 86 ? 3.152 -17.188 -16.406 1 98.5 86 SER A N 1
ATOM 641 C CA . SER A 1 86 ? 3.188 -17.641 -17.797 1 98.5 86 SER A CA 1
ATOM 642 C C . SER A 1 86 ? 1.798 -17.594 -18.422 1 98.5 86 SER A C 1
ATOM 644 O O . SER A 1 86 ? 0.791 -17.625 -17.719 1 98.5 86 SER A O 1
ATOM 646 N N . ALA A 1 87 ? 1.821 -17.594 -19.75 1 98.31 87 ALA A N 1
ATOM 647 C CA . ALA A 1 87 ? 0.538 -17.609 -20.453 1 98.31 87 ALA A CA 1
ATOM 648 C C . ALA A 1 87 ? -0.297 -18.828 -20.031 1 98.31 87 ALA A C 1
ATOM 650 O O . ALA A 1 87 ? -1.504 -18.703 -19.812 1 98.31 87 ALA A O 1
ATOM 651 N N . THR A 1 88 ? 0.334 -19.938 -19.891 1 98.06 88 THR A N 1
ATOM 652 C CA . THR A 1 88 ? -0.352 -21.172 -19.531 1 98.06 88 THR A CA 1
ATOM 653 C C . THR A 1 88 ? -0.87 -21.094 -18.094 1 98.06 88 THR A C 1
ATOM 655 O O . THR A 1 88 ? -2.014 -21.469 -17.828 1 98.06 88 THR A O 1
ATOM 658 N N . SER A 1 89 ? -0.05 -20.578 -17.188 1 98.62 89 SER A N 1
ATOM 659 C CA . SER A 1 89 ? -0.442 -20.453 -15.789 1 98.62 89 SER A CA 1
ATOM 660 C C . SER A 1 89 ? -1.554 -19.422 -15.609 1 98.62 89 SER A C 1
ATOM 662 O O . SER A 1 89 ? -2.465 -19.625 -14.805 1 98.62 89 SER A O 1
ATOM 664 N N . PHE A 1 90 ? -1.445 -18.359 -16.375 1 98.62 90 PHE A N 1
ATOM 665 C CA . PHE A 1 90 ? -2.439 -17.297 -16.281 1 98.62 90 PHE A CA 1
ATOM 666 C C . PHE A 1 90 ? -3.826 -17.828 -16.641 1 98.62 90 PHE A C 1
ATOM 668 O O . PHE A 1 90 ? -4.816 -17.438 -16.016 1 98.62 90 PHE A O 1
ATOM 675 N N . LYS A 1 91 ? -3.887 -18.75 -17.578 1 97.94 91 LYS A N 1
ATOM 676 C CA . LYS A 1 91 ? -5.156 -19.312 -18.016 1 97.94 91 LYS A CA 1
ATOM 677 C C . LYS A 1 91 ? -5.758 -20.234 -16.953 1 97.94 91 LYS A C 1
ATOM 679 O O . LYS A 1 91 ? -6.949 -20.547 -17 1 97.94 91 LYS A O 1
ATOM 684 N N . ARG A 1 92 ? -4.988 -20.625 -16 1 97.44 92 ARG A N 1
ATOM 685 C CA . ARG A 1 92 ? -5.43 -21.594 -15.008 1 97.44 92 ARG A CA 1
ATOM 686 C C . ARG A 1 92 ? -5.93 -20.906 -13.742 1 97.44 92 ARG A C 1
ATOM 688 O O . ARG A 1 92 ? -6.445 -21.562 -12.836 1 97.44 92 ARG A O 1
ATOM 695 N N . VAL A 1 93 ? -5.777 -19.547 -13.68 1 97.69 93 VAL A N 1
ATOM 696 C CA . VAL A 1 93 ? -6.273 -18.781 -12.531 1 97.69 93 VAL A CA 1
ATOM 697 C C . VAL A 1 93 ? -7.309 -17.766 -12.992 1 97.69 93 VAL A C 1
ATOM 699 O O . VAL A 1 93 ? -7.379 -17.438 -14.18 1 97.69 93 VAL A O 1
ATOM 702 N N . ALA A 1 94 ? -8.125 -17.344 -12.023 1 96.06 94 ALA A N 1
ATOM 703 C CA . ALA A 1 94 ? -9.047 -16.25 -12.352 1 96.06 94 ALA A CA 1
ATOM 704 C C . ALA A 1 94 ? -8.289 -14.992 -12.75 1 96.06 94 ALA A C 1
ATOM 706 O O . ALA A 1 94 ? -7.254 -14.672 -12.164 1 96.06 94 ALA A O 1
ATOM 707 N N . GLY A 1 95 ? -8.773 -14.258 -13.75 1 97.69 95 GLY A N 1
ATOM 708 C CA . GLY A 1 95 ? -8.188 -12.984 -14.125 1 97.69 95 GLY A CA 1
ATOM 709 C C . GLY A 1 95 ? -8.336 -11.922 -13.055 1 97.69 95 GLY A C 1
ATOM 710 O O . GLY A 1 95 ? -9.078 -12.102 -12.094 1 97.69 95 GLY A O 1
ATOM 711 N N . PRO A 1 96 ? -7.539 -10.859 -13.242 1 98.62 96 PRO A N 1
ATOM 712 C CA . PRO A 1 96 ? -7.672 -9.789 -12.25 1 98.62 96 PRO A CA 1
ATOM 713 C C . PRO A 1 96 ? -9.047 -9.133 -12.273 1 98.62 96 PRO A C 1
ATOM 715 O O . PRO A 1 96 ? -9.648 -8.977 -13.344 1 98.62 96 PRO A O 1
ATOM 718 N N . SER A 1 97 ? -9.531 -8.828 -11.109 1 98.06 97 SER A N 1
ATOM 719 C CA . SER A 1 97 ? -10.719 -7.988 -11.031 1 98.06 97 SER A CA 1
ATOM 720 C C . SER A 1 97 ? -10.43 -6.578 -11.531 1 98.06 97 SER A C 1
ATOM 722 O O . SER A 1 97 ? -9.273 -6.211 -11.734 1 98.06 97 SER A O 1
ATOM 724 N N . GLU A 1 98 ? -11.484 -5.793 -11.75 1 95.69 98 GLU A N 1
ATOM 725 C CA . GLU A 1 98 ? -11.312 -4.395 -12.125 1 95.69 98 GLU A CA 1
ATOM 726 C C . GLU A 1 98 ? -10.523 -3.631 -11.062 1 95.69 98 GLU A C 1
ATOM 728 O O . GLU A 1 98 ? -9.656 -2.816 -11.398 1 95.69 98 GLU A O 1
ATOM 733 N N . GLU A 1 99 ? -10.836 -3.912 -9.812 1 94 99 GLU A N 1
ATOM 734 C CA . GLU A 1 99 ? -10.117 -3.279 -8.711 1 94 99 GLU A CA 1
ATOM 735 C C . GLU A 1 99 ? -8.633 -3.631 -8.742 1 94 99 GLU A C 1
ATOM 737 O O . GLU A 1 99 ? -7.781 -2.76 -8.57 1 94 99 GLU A O 1
ATOM 742 N N . GLU A 1 100 ? -8.352 -4.879 -8.961 1 97.56 100 GLU A N 1
ATOM 743 C CA . GLU A 1 100 ? -6.961 -5.305 -9.039 1 97.56 100 GLU A CA 1
ATOM 744 C C . GLU A 1 100 ? -6.238 -4.625 -10.195 1 97.56 100 GLU A C 1
ATOM 746 O O . GLU A 1 100 ? -5.086 -4.219 -10.062 1 97.56 100 GLU A O 1
ATOM 751 N N . GLU A 1 101 ? -6.941 -4.484 -11.305 1 96.62 101 GLU A N 1
ATOM 752 C CA . GLU A 1 101 ? -6.348 -3.838 -12.469 1 96.62 101 GLU A CA 1
ATOM 753 C C . GLU A 1 101 ? -5.969 -2.393 -12.172 1 96.62 101 GLU A C 1
ATOM 755 O O . GLU A 1 101 ? -4.926 -1.912 -12.617 1 96.62 101 GLU A O 1
ATOM 760 N N . ASP A 1 102 ? -6.797 -1.771 -11.469 1 92.62 102 ASP A N 1
ATOM 761 C CA . ASP A 1 102 ? -6.516 -0.39 -11.086 1 92.62 102 ASP A CA 1
ATOM 762 C C . ASP A 1 102 ? -5.234 -0.301 -10.25 1 92.62 102 ASP A C 1
ATOM 764 O O . ASP A 1 102 ? -4.441 0.624 -10.43 1 92.62 102 ASP A O 1
ATOM 768 N N . VAL A 1 103 ? -5.059 -1.232 -9.344 1 94.81 103 VAL A N 1
ATOM 769 C CA . VAL A 1 103 ? -3.881 -1.227 -8.484 1 94.81 103 VAL A CA 1
ATOM 770 C C . VAL A 1 103 ? -2.65 -1.637 -9.289 1 94.81 103 VAL A C 1
ATOM 772 O O . VAL A 1 103 ? -1.581 -1.038 -9.148 1 94.81 103 VAL A O 1
ATOM 775 N N . LEU A 1 104 ? -2.811 -2.574 -10.172 1 95.19 104 LEU A N 1
ATOM 776 C CA . LEU A 1 104 ? -1.718 -3.018 -11.031 1 95.19 104 LEU A CA 1
ATOM 777 C C . LEU A 1 104 ? -1.198 -1.866 -11.891 1 95.19 104 LEU A C 1
ATOM 779 O O . LEU A 1 104 ? -0.001 -1.79 -12.172 1 95.19 104 LEU A O 1
ATOM 783 N N . ALA A 1 105 ? -2.094 -0.995 -12.227 1 90.31 105 ALA A N 1
ATOM 784 C CA . ALA A 1 105 ? -1.738 0.124 -13.094 1 90.31 105 ALA A CA 1
ATOM 785 C C . ALA A 1 105 ? -0.728 1.046 -12.422 1 90.31 105 ALA A C 1
ATOM 787 O O . ALA A 1 105 ? -0.079 1.858 -13.078 1 90.31 105 ALA A O 1
ATOM 788 N N . LYS A 1 106 ? -0.538 0.835 -11.141 1 85.81 106 LYS A N 1
ATOM 789 C CA . LYS A 1 106 ? 0.407 1.653 -10.383 1 85.81 106 LYS A CA 1
ATOM 790 C C . LYS A 1 106 ? 1.81 1.053 -10.43 1 85.81 106 LYS A C 1
ATOM 792 O O . LYS A 1 106 ? 2.783 1.706 -10.047 1 85.81 106 LYS A O 1
ATOM 797 N N . ALA A 1 107 ? 1.899 -0.17 -10.828 1 90.44 107 ALA A N 1
ATOM 798 C CA . ALA A 1 107 ? 3.18 -0.87 -10.883 1 90.44 107 ALA A CA 1
ATOM 799 C C . ALA A 1 107 ? 3.902 -0.582 -12.195 1 90.44 107 ALA A C 1
ATOM 801 O O . ALA A 1 107 ? 3.291 -0.105 -13.156 1 90.44 107 ALA A O 1
ATOM 802 N N . LEU A 1 108 ? 5.148 -0.775 -12.117 1 86.62 108 LEU A N 1
ATOM 803 C CA . LEU A 1 108 ? 5.941 -0.662 -13.336 1 86.62 108 LEU A CA 1
ATOM 804 C C . LEU A 1 108 ? 5.977 -1.988 -14.086 1 86.62 108 LEU A C 1
ATOM 806 O O . LEU A 1 108 ? 5.828 -3.053 -13.484 1 86.62 108 LEU A O 1
ATOM 810 N N . ASP A 1 109 ? 6.094 -2.033 -15.367 1 90.38 109 ASP A N 1
ATOM 811 C CA . ASP A 1 109 ? 6.344 -3.184 -16.219 1 90.38 109 ASP A CA 1
ATOM 812 C C . ASP A 1 109 ? 5.191 -4.18 -16.172 1 90.38 109 ASP A C 1
ATOM 814 O O . ASP A 1 109 ? 5.41 -5.391 -16.094 1 90.38 109 ASP A O 1
ATOM 818 N N . VAL A 1 110 ? 4.035 -3.646 -16.109 1 95.75 110 VAL A N 1
ATOM 819 C CA . VAL A 1 110 ? 2.844 -4.488 -16.109 1 95.75 110 VAL A CA 1
ATOM 820 C C . VAL A 1 110 ? 2.656 -5.137 -17.484 1 95.75 110 VAL A C 1
ATOM 822 O O . VAL A 1 110 ? 2.83 -4.48 -18.516 1 95.75 110 VAL A O 1
ATOM 825 N N . LYS A 1 111 ? 2.336 -6.48 -17.438 1 97.19 111 LYS A N 1
ATOM 826 C CA . LYS A 1 111 ? 2.029 -7.238 -18.656 1 97.19 111 LYS A CA 1
ATOM 827 C C . LYS A 1 111 ? 0.618 -7.816 -18.594 1 97.19 111 LYS A C 1
ATOM 829 O O . LYS A 1 111 ? -0.056 -7.727 -17.578 1 97.19 111 LYS A O 1
ATOM 834 N N . GLU A 1 112 ? 0.206 -8.445 -19.703 1 97.5 112 GLU A N 1
ATOM 835 C CA . GLU A 1 112 ? -1.141 -9 -19.812 1 97.5 112 GLU A CA 1
ATOM 836 C C . GLU A 1 112 ? -1.356 -10.102 -18.781 1 97.5 112 GLU A C 1
ATOM 838 O O . GLU A 1 112 ? -2.482 -10.328 -18.328 1 97.5 112 GLU A O 1
ATOM 843 N N . THR A 1 113 ? -0.255 -10.727 -18.375 1 98.69 113 THR A N 1
ATOM 844 C CA . THR A 1 113 ? -0.388 -11.859 -17.469 1 98.69 113 THR A CA 1
ATOM 845 C C . THR A 1 113 ? -0.008 -11.469 -16.047 1 98.69 113 THR A C 1
ATOM 847 O O . THR A 1 113 ? 0.249 -12.328 -15.203 1 98.69 113 THR A O 1
ATOM 850 N N . SER A 1 114 ? 0.022 -10.141 -15.844 1 98.31 114 SER A N 1
ATOM 851 C CA . SER A 1 114 ? 0.354 -9.625 -14.516 1 98.31 114 SER A CA 1
ATOM 852 C C . SER A 1 114 ? -0.787 -9.867 -13.531 1 98.31 114 SER A C 1
ATOM 854 O O . SER A 1 114 ? -1.96 -9.789 -13.898 1 98.31 114 SER A O 1
ATOM 856 N N . ARG A 1 115 ? -0.502 -10.18 -12.297 1 98.69 115 ARG A N 1
ATOM 857 C CA . ARG A 1 115 ? -1.398 -10.32 -11.156 1 98.69 115 ARG A CA 1
ATOM 858 C C . ARG A 1 115 ? -0.768 -9.75 -9.891 1 98.69 115 ARG A C 1
ATOM 860 O O . ARG A 1 115 ? 0.458 -9.68 -9.781 1 98.69 115 ARG A O 1
ATOM 867 N N . LEU A 1 116 ? -1.56 -9.289 -9.047 1 98.56 116 LEU A N 1
ATOM 868 C CA . LEU A 1 116 ? -1.111 -9.203 -7.66 1 98.56 116 LEU A CA 1
ATOM 869 C C . LEU A 1 116 ? -1.088 -10.586 -7.008 1 98.56 116 LEU A C 1
ATOM 871 O O . LEU A 1 116 ? -2.111 -11.273 -6.965 1 98.56 116 LEU A O 1
ATOM 875 N N . ALA A 1 117 ? 0.081 -10.945 -6.492 1 98.75 117 ALA A N 1
ATOM 876 C CA . ALA A 1 117 ? 0.247 -12.289 -5.934 1 98.75 117 ALA A CA 1
ATOM 877 C C . ALA A 1 117 ? -0.719 -12.523 -4.777 1 98.75 117 ALA A C 1
ATOM 879 O O . ALA A 1 117 ? -1.162 -13.648 -4.551 1 98.75 117 ALA A O 1
ATOM 880 N N . CYS A 1 118 ? -1.147 -11.453 -4.07 1 98.81 118 CYS A N 1
ATOM 881 C CA . CYS A 1 118 ? -2.059 -11.578 -2.939 1 98.81 118 CYS A CA 1
ATOM 882 C C . CYS A 1 118 ? -3.469 -11.906 -3.408 1 98.81 118 CYS A C 1
ATOM 884 O O . CYS A 1 118 ? -4.312 -12.328 -2.611 1 98.81 118 CYS A O 1
ATOM 886 N N . GLN A 1 119 ? -3.715 -11.773 -4.715 1 98.81 119 GLN A N 1
ATOM 887 C CA . GLN A 1 119 ? -5.043 -12.055 -5.246 1 98.81 119 GLN A CA 1
ATOM 888 C C . GLN A 1 119 ? -5.078 -13.391 -5.973 1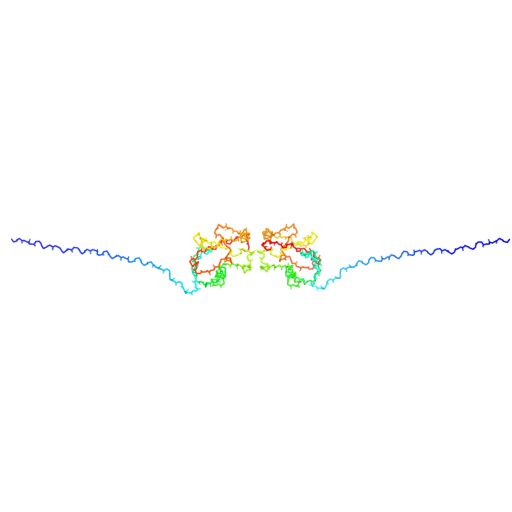 98.81 119 GLN A C 1
ATOM 890 O O . GLN A 1 119 ? -6.078 -13.734 -6.605 1 98.81 119 GLN A O 1
ATOM 895 N N . VAL A 1 120 ? -4.035 -14.195 -5.898 1 98.81 120 VAL A N 1
ATOM 896 C CA . VAL A 1 120 ? -3.965 -15.516 -6.508 1 98.81 120 VAL A CA 1
ATOM 897 C C . VAL A 1 120 ? -3.92 -16.594 -5.422 1 98.81 120 VAL A C 1
ATOM 899 O O . VAL A 1 120 ? -2.904 -16.75 -4.742 1 98.81 120 VAL A O 1
ATOM 902 N N . ASP A 1 121 ? -5.016 -17.297 -5.324 1 98.19 121 ASP A N 1
ATOM 903 C CA . ASP A 1 121 ? -5.09 -18.359 -4.32 1 98.19 121 ASP A CA 1
ATOM 904 C C . ASP A 1 121 ? -4.496 -19.656 -4.852 1 98.19 121 ASP A C 1
ATOM 906 O O . ASP A 1 121 ? -4.754 -20.047 -5.992 1 98.19 121 ASP A O 1
ATOM 910 N N . LEU A 1 122 ? -3.75 -20.297 -3.969 1 98.12 122 LEU A N 1
ATOM 911 C CA . LEU A 1 122 ? -3.154 -21.578 -4.348 1 98.12 122 LEU A CA 1
ATOM 912 C C . LEU A 1 122 ? -4.082 -22.734 -3.994 1 98.12 122 LEU A C 1
ATOM 914 O O . LEU A 1 122 ? -4.34 -22.984 -2.814 1 98.12 122 LEU A O 1
ATOM 918 N N . THR A 1 123 ? -4.59 -23.375 -5.016 1 97.12 123 THR A N 1
ATOM 919 C CA . THR A 1 123 ? -5.422 -24.562 -4.926 1 97.12 123 THR A CA 1
ATOM 920 C C . THR A 1 123 ? -4.746 -25.75 -5.609 1 97.12 123 THR A C 1
ATOM 922 O O . THR A 1 123 ? -3.764 -25.578 -6.336 1 97.12 123 THR A O 1
ATOM 925 N N . PRO A 1 124 ? -5.262 -26.922 -5.332 1 96.06 124 PRO A N 1
ATOM 926 C CA . PRO A 1 124 ? -4.684 -28.078 -6.012 1 96.06 124 PRO A CA 1
ATOM 927 C C . PRO A 1 124 ? -4.727 -27.953 -7.531 1 96.06 124 PRO A C 1
ATOM 929 O O . PRO A 1 124 ? -3.852 -28.484 -8.219 1 96.06 124 PRO A O 1
ATOM 932 N N . GLU A 1 125 ? -5.641 -27.188 -8.055 1 94.62 125 GLU A N 1
ATOM 933 C CA . GLU A 1 125 ? -5.863 -27.078 -9.492 1 94.62 125 GLU A CA 1
ATOM 934 C C . GLU A 1 125 ? -4.773 -26.234 -10.156 1 94.62 125 GLU A C 1
ATOM 936 O O . GLU A 1 125 ? -4.598 -26.281 -11.375 1 94.62 125 GLU A O 1
ATOM 941 N N . VAL A 1 126 ? -4.059 -25.531 -9.305 1 95.88 126 VAL A N 1
ATOM 942 C CA . VAL A 1 126 ? -3.092 -24.641 -9.938 1 95.88 126 VAL A CA 1
ATOM 943 C C . VAL A 1 126 ? -1.674 -25.141 -9.68 1 95.88 126 VAL A C 1
ATOM 945 O O . VAL A 1 126 ? -0.713 -24.375 -9.75 1 95.88 126 VAL A O 1
ATOM 948 N N . ASP A 1 127 ? -1.556 -26.406 -9.398 1 96.81 127 ASP A N 1
ATOM 949 C CA . ASP A 1 127 ? -0.247 -27.031 -9.227 1 96.81 127 ASP A CA 1
ATOM 950 C C . ASP A 1 127 ? 0.634 -26.812 -10.453 1 96.81 127 ASP A C 1
ATOM 952 O O . ASP A 1 127 ? 0.184 -26.984 -11.586 1 96.81 127 ASP A O 1
ATOM 956 N N . GLY A 1 128 ? 1.823 -26.422 -10.203 1 97.62 128 GLY A N 1
ATOM 957 C CA . GLY A 1 128 ? 2.766 -26.234 -11.289 1 97.62 128 GLY A CA 1
ATOM 958 C C . GLY A 1 128 ? 2.734 -24.828 -11.875 1 97.62 128 GLY A C 1
ATOM 959 O O . GLY A 1 128 ? 3.121 -24.625 -13.023 1 97.62 128 GLY A O 1
ATOM 960 N N . LEU A 1 129 ? 2.301 -23.859 -11.094 1 98.12 129 LEU A N 1
ATOM 961 C CA . LEU A 1 129 ? 2.271 -22.469 -11.562 1 98.12 129 LEU A CA 1
ATOM 962 C C . LEU A 1 129 ? 3.674 -21.984 -11.898 1 98.12 129 LEU A C 1
ATOM 964 O O . LEU A 1 129 ? 4.629 -22.266 -11.172 1 98.12 129 LEU A O 1
ATOM 968 N N . GLU A 1 130 ? 3.709 -21.25 -12.977 1 98.75 130 GLU A N 1
ATOM 969 C CA . GLU A 1 130 ? 4.945 -20.594 -13.383 1 98.75 130 GLU A CA 1
ATOM 970 C C . GLU A 1 130 ? 4.859 -19.078 -13.188 1 98.75 130 GLU A C 1
ATOM 972 O O . GLU A 1 130 ? 4.023 -18.422 -13.812 1 98.75 130 GLU A O 1
ATOM 977 N N . VAL A 1 131 ? 5.832 -18.578 -12.375 1 98.81 131 VAL A N 1
ATOM 978 C CA . VAL A 1 131 ? 5.777 -17.188 -11.945 1 98.81 131 VAL A CA 1
ATOM 979 C C . VAL A 1 131 ? 7.117 -16.516 -12.219 1 98.81 131 VAL A C 1
ATOM 981 O O . VAL A 1 131 ? 8.18 -17.109 -11.984 1 98.81 131 VAL A O 1
ATOM 984 N N . GLU A 1 132 ? 7.012 -15.281 -12.727 1 98.31 132 GLU A N 1
ATOM 985 C CA . GLU A 1 132 ? 8.188 -14.438 -12.883 1 98.31 132 GLU A CA 1
ATOM 986 C C . GLU A 1 132 ? 8.109 -13.211 -11.977 1 98.31 132 GLU A C 1
ATOM 988 O O . GLU A 1 132 ? 7.074 -12.539 -11.922 1 98.31 132 GLU A O 1
ATOM 993 N N . LEU A 1 133 ? 9.195 -12.977 -11.219 1 97.25 133 LEU A N 1
ATOM 994 C CA . LEU A 1 133 ? 9.305 -11.727 -10.469 1 97.25 133 LEU A CA 1
ATOM 995 C C . LEU A 1 133 ? 9.812 -10.602 -11.359 1 97.25 133 LEU A C 1
ATOM 997 O O . LEU A 1 133 ? 10.922 -10.68 -11.891 1 97.25 133 LEU A O 1
ATOM 1001 N N . PRO A 1 134 ? 8.992 -9.57 -11.516 1 95.06 134 PRO A N 1
ATOM 1002 C CA . PRO A 1 134 ? 9.438 -8.469 -12.375 1 95.06 134 PRO A CA 1
ATOM 1003 C C . PRO A 1 134 ? 10.633 -7.715 -11.797 1 95.06 134 PRO A C 1
ATOM 1005 O O . PRO A 1 134 ? 10.906 -7.805 -10.602 1 95.06 134 PRO A O 1
ATOM 1008 N N . PRO A 1 135 ? 11.398 -7.047 -12.711 1 88.38 135 PRO A N 1
ATOM 1009 C CA . PRO A 1 135 ? 12.516 -6.246 -12.203 1 88.38 135 PRO A CA 1
ATOM 1010 C C . PRO A 1 135 ? 12.062 -5.137 -11.258 1 88.38 135 PRO A C 1
ATOM 1012 O O . PRO A 1 135 ? 10.891 -4.742 -11.273 1 88.38 135 PRO A O 1
ATOM 1015 N N . TYR A 1 136 ? 13.008 -4.969 -10.227 1 73.56 136 TYR A N 1
ATOM 1016 C CA . TYR A 1 136 ? 12.664 -3.857 -9.344 1 73.56 136 TYR A CA 1
ATOM 1017 C C . TYR A 1 136 ? 12.469 -2.57 -10.133 1 73.56 136 TYR A C 1
ATOM 1019 O O . TYR A 1 136 ? 13.07 -2.391 -11.203 1 73.56 136 TYR A O 1
ATOM 1027 N N . ASP A 1 137 ? 11.516 -1.943 -9.922 1 57.16 137 ASP A N 1
ATOM 1028 C CA . ASP A 1 137 ? 11.5 -0.584 -10.453 1 57.16 137 ASP A CA 1
ATOM 1029 C C . ASP A 1 137 ? 12.625 0.254 -9.852 1 57.16 137 ASP A C 1
ATOM 1031 O O . ASP A 1 137 ? 12.82 0.259 -8.633 1 57.16 137 ASP A O 1
ATOM 1035 N N . ASN A 1 138 ? 14.031 0.298 -10.461 1 46.72 138 ASN A N 1
ATOM 1036 C CA . ASN A 1 138 ? 15.109 1.165 -10.008 1 46.72 138 ASN A CA 1
ATOM 1037 C C . ASN A 1 138 ? 14.57 2.398 -9.289 1 46.72 138 ASN A C 1
ATOM 1039 O O . ASN A 1 138 ? 15.328 3.129 -8.648 1 46.72 138 ASN A O 1
ATOM 1043 N N . GLY A 1 139 ? 13.797 3.262 -9.664 1 41.66 139 GLY A N 1
ATOM 1044 C CA . GLY A 1 139 ? 13.508 4.461 -8.898 1 41.66 139 GLY A CA 1
ATOM 1045 C C . GLY A 1 139 ? 12.633 4.199 -7.684 1 41.66 139 GLY A C 1
ATOM 1046 O O . GLY A 1 139 ? 12.867 4.762 -6.613 1 41.66 139 GLY A O 1
ATOM 1047 N N . ARG A 1 140 ? 11.398 4.383 -7.621 1 41.28 140 ARG A N 1
ATOM 1048 C CA . ARG A 1 140 ? 10.516 4.215 -6.473 1 41.28 140 ARG A CA 1
ATOM 1049 C C . ARG A 1 140 ? 10.328 2.74 -6.141 1 41.28 140 ARG A C 1
ATOM 1051 O O . ARG A 1 140 ? 10.742 1.867 -6.906 1 41.28 140 ARG A O 1
ATOM 1058 N N . TYR A 1 141 ? 9.086 1.799 -5.82 1 34.53 141 TYR A N 1
ATOM 1059 C CA . TYR A 1 141 ? 8.961 0.438 -5.309 1 34.53 141 TYR A CA 1
ATOM 1060 C C . TYR A 1 141 ? 9.516 -0.571 -6.309 1 34.53 141 TYR A C 1
ATOM 1062 O O . TYR A 1 141 ? 9.406 -0.376 -7.523 1 34.53 141 TYR A O 1
ATOM 1070 N N . MET B 1 1 ? -44.938 86.812 41.688 1 34.66 1 MET B N 1
ATOM 1071 C CA . MET B 1 1 ? -44.375 85.625 42.281 1 34.66 1 MET B CA 1
ATOM 1072 C C . MET B 1 1 ? -43.781 84.688 41.219 1 34.66 1 MET B C 1
ATOM 1074 O O . MET B 1 1 ? -44.469 84.188 40.375 1 34.66 1 MET B O 1
ATOM 1078 N N . TYR B 1 2 ? -42.594 85.188 40.688 1 43.25 2 TYR B N 1
ATOM 1079 C CA . TYR B 1 2 ? -41.75 84.688 39.594 1 43.25 2 TYR B CA 1
ATOM 1080 C C . TYR B 1 2 ? -41.25 83.312 39.875 1 43.25 2 TYR B C 1
ATOM 1082 O O . TYR B 1 2 ? -40.594 83.062 40.875 1 43.25 2 TYR B O 1
ATOM 1090 N N . ARG B 1 3 ? -42.062 82.25 39.531 1 45.06 3 ARG B N 1
ATOM 1091 C CA . ARG B 1 3 ? -41.781 80.812 39.594 1 45.06 3 ARG B CA 1
ATOM 1092 C C . ARG B 1 3 ? -40.438 80.562 38.875 1 45.06 3 ARG B C 1
ATOM 1094 O O . ARG B 1 3 ? -40.312 80.75 37.688 1 45.06 3 ARG B O 1
ATOM 1101 N N . ARG B 1 4 ? -39.25 80.562 39.625 1 45.94 4 ARG B N 1
ATOM 1102 C CA . ARG B 1 4 ? -37.906 80.125 39.281 1 45.94 4 ARG B CA 1
ATOM 1103 C C . ARG B 1 4 ? -37.875 78.688 38.719 1 45.94 4 ARG B C 1
ATOM 1105 O O . ARG B 1 4 ? -38.312 77.75 39.375 1 45.94 4 ARG B O 1
ATOM 1112 N N . LEU B 1 5 ? -38.031 78.562 37.406 1 47.97 5 LEU B N 1
ATOM 1113 C CA . LEU B 1 5 ? -37.906 77.312 36.625 1 47.97 5 LEU B CA 1
ATOM 1114 C C . LEU B 1 5 ? -36.594 76.562 36.969 1 47.97 5 LEU B C 1
ATOM 1116 O O . LEU B 1 5 ? -35.531 77.125 36.781 1 47.97 5 LEU B O 1
ATOM 1120 N N . LEU B 1 6 ? -36.531 75.625 37.938 1 49.16 6 LEU B N 1
ATOM 1121 C CA . LEU B 1 6 ? -35.406 74.812 38.375 1 49.16 6 LEU B CA 1
ATOM 1122 C C . LEU B 1 6 ? -34.844 74.062 37.219 1 49.16 6 LEU B C 1
ATOM 1124 O O . LEU B 1 6 ? -35.594 73.5 36.406 1 49.16 6 LEU B O 1
ATOM 1128 N N . PRO B 1 7 ? -33.594 74.312 36.75 1 53.97 7 PRO B N 1
ATOM 1129 C CA . PRO B 1 7 ? -32.938 73.625 35.656 1 53.97 7 PRO B CA 1
ATOM 1130 C C . PRO B 1 7 ? -32.844 72.125 35.844 1 53.97 7 PRO B C 1
ATOM 1132 O O . PRO B 1 7 ? -32.844 71.625 37 1 53.97 7 PRO B O 1
ATOM 1135 N N . GLY B 1 8 ? -33.5 71.25 35 1 47.72 8 GLY B N 1
ATOM 1136 C CA . GLY B 1 8 ? -33.531 69.812 34.969 1 47.72 8 GLY B CA 1
ATOM 1137 C C . GLY B 1 8 ? -32.125 69.188 34.938 1 47.72 8 GLY B C 1
ATOM 1138 O O . GLY B 1 8 ? -31.156 69.875 34.688 1 47.72 8 GLY B O 1
ATOM 1139 N N . PRO B 1 9 ? -31.875 68.062 35.688 1 56.09 9 PRO B N 1
ATOM 1140 C CA . PRO B 1 9 ? -30.578 67.438 35.938 1 56.09 9 PRO B CA 1
ATOM 1141 C C . PRO B 1 9 ? -29.891 67 34.656 1 56.09 9 PRO B C 1
ATOM 1143 O O . PRO B 1 9 ? -30.562 66.75 33.656 1 56.09 9 PRO B O 1
ATOM 1146 N N . PRO B 1 10 ? -28.578 67.312 34.469 1 56.34 10 PRO B N 1
ATOM 1147 C CA . PRO B 1 10 ? -27.797 67 33.281 1 56.34 10 PRO B CA 1
ATOM 1148 C C . PRO B 1 10 ? -27.766 65.5 33 1 56.34 10 PRO B C 1
ATOM 1150 O O . PRO B 1 10 ? -27.953 64.688 33.906 1 56.34 10 PRO B O 1
ATOM 1153 N N . ARG B 1 11 ? -28.109 65.062 31.75 1 53.16 11 ARG B N 1
ATOM 1154 C CA . ARG B 1 11 ? -28.125 63.688 31.219 1 53.16 11 ARG B CA 1
ATOM 1155 C C . ARG B 1 11 ? -26.75 63.031 31.375 1 53.16 11 ARG B C 1
ATOM 1157 O O . ARG B 1 11 ? -25.719 63.688 31.219 1 53.16 11 ARG B O 1
ATOM 1164 N N . PRO B 1 12 ? -26.719 61.938 32.156 1 50.09 12 PRO B N 1
ATOM 1165 C CA . PRO B 1 12 ? -25.469 61.219 32.375 1 50.09 12 PRO B CA 1
ATOM 1166 C C . PRO B 1 12 ? -24.812 60.781 31.047 1 50.09 12 PRO B C 1
ATOM 1168 O O . PRO B 1 12 ? -25.531 60.469 30.078 1 50.09 12 PRO B O 1
ATOM 1171 N N . ARG B 1 13 ? -23.641 61.344 30.641 1 47.22 13 ARG B N 1
ATOM 1172 C CA . ARG B 1 13 ? -22.844 60.938 29.484 1 47.22 13 ARG B CA 1
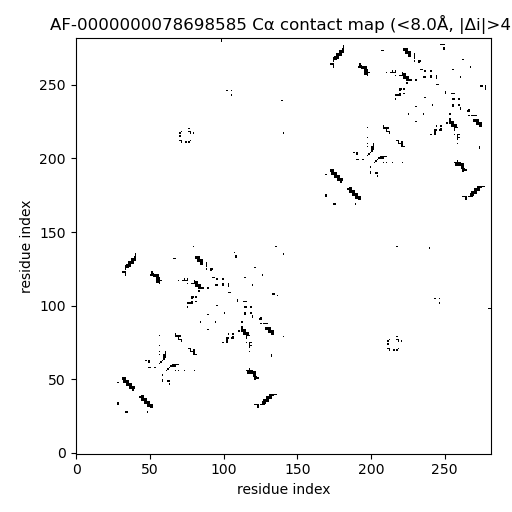ATOM 1173 C C . ARG B 1 13 ? -22.562 59.438 29.516 1 47.22 13 ARG B C 1
ATOM 1175 O O . ARG B 1 13 ? -22.141 58.875 30.531 1 47.22 13 ARG B O 1
ATOM 1182 N N . CYS B 1 14 ? -23.141 58.656 28.609 1 45.94 14 CYS B N 1
ATOM 1183 C CA . CYS B 1 14 ? -22.922 57.25 28.406 1 45.94 14 CYS B CA 1
ATOM 1184 C C . CYS B 1 14 ? -21.438 56.906 28.266 1 45.94 14 CYS B C 1
ATOM 1186 O O . CYS B 1 14 ? -20.75 57.5 27.406 1 45.94 14 CYS B O 1
ATOM 1188 N N . MET B 1 15 ? -20.797 56.625 29.344 1 50.34 15 MET B N 1
ATOM 1189 C CA . MET B 1 15 ? -19.422 56.125 29.25 1 50.34 15 MET B CA 1
ATOM 1190 C C . MET B 1 15 ? -19.344 54.938 28.266 1 50.34 15 MET B C 1
ATOM 1192 O O . MET B 1 15 ? -20.078 53.969 28.391 1 50.34 15 MET B O 1
ATOM 1196 N N . VAL B 1 16 ? -18.938 55.188 27.078 1 51.66 16 VAL B N 1
ATOM 1197 C CA . VAL B 1 16 ? -18.625 54.094 26.156 1 51.66 16 VAL B CA 1
ATOM 1198 C C . VAL B 1 16 ? -17.578 53.156 26.781 1 51.66 16 VAL B C 1
ATOM 1200 O O . VAL B 1 16 ? -16.469 53.594 27.109 1 51.66 16 VAL B O 1
ATOM 1203 N N . ALA B 1 17 ? -17.984 52.062 27.484 1 54.94 17 ALA B N 1
ATOM 1204 C CA . ALA B 1 17 ? -17.062 51 27.891 1 54.94 17 ALA B CA 1
ATOM 1205 C C . ALA B 1 17 ? -16.375 50.406 26.688 1 54.94 17 ALA B C 1
ATOM 1207 O O . ALA B 1 17 ? -17.031 49.969 25.734 1 54.94 17 ALA B O 1
ATOM 1208 N N . SER B 1 18 ? -15.156 50.719 26.359 1 53.22 18 SER B N 1
ATOM 1209 C CA . SER B 1 18 ? -14.375 50 25.375 1 53.22 18 SER B CA 1
ATOM 1210 C C . SER B 1 18 ? -14.32 48.5 25.719 1 53.22 18 SER B C 1
ATOM 1212 O O . SER B 1 18 ? -13.898 48.125 26.812 1 53.22 18 SER B O 1
ATOM 1214 N N . MET B 1 19 ? -15.133 47.656 25.109 1 52.38 19 MET B N 1
ATOM 1215 C CA . MET B 1 19 ? -14.992 46.219 25.25 1 52.38 19 MET B CA 1
ATOM 1216 C C . MET B 1 19 ? -13.594 45.781 24.828 1 52.38 19 MET B C 1
ATOM 1218 O O . MET B 1 19 ? -13.125 46.125 23.75 1 52.38 19 MET B O 1
ATOM 1222 N N . PRO B 1 20 ? -12.766 45.281 25.766 1 53.44 20 PRO B N 1
ATOM 1223 C CA . PRO B 1 20 ? -11.492 44.688 25.312 1 53.44 20 PRO B CA 1
ATOM 1224 C C . PRO B 1 20 ? -11.688 43.531 24.359 1 53.44 20 PRO B C 1
ATOM 1226 O O . PRO B 1 20 ? -12.656 42.781 24.5 1 53.44 20 PRO B O 1
ATOM 1229 N N . LEU B 1 21 ? -11.328 43.625 23.156 1 50.94 21 LEU B N 1
ATOM 1230 C CA . LEU B 1 21 ? -11.203 42.469 22.266 1 50.94 21 LEU B CA 1
ATOM 1231 C C . LEU B 1 21 ? -10.281 41.406 22.859 1 50.94 21 LEU B C 1
ATOM 1233 O O . LEU B 1 21 ? -9.094 41.656 23.047 1 50.94 21 LEU B O 1
ATOM 1237 N N . SER B 1 22 ? -10.75 40.531 23.703 1 42.78 22 SER B N 1
ATOM 1238 C CA . SER B 1 22 ? -9.977 39.344 24.094 1 42.78 22 SER B CA 1
ATOM 1239 C C . SER B 1 22 ? -9.508 38.562 22.891 1 42.78 22 SER B C 1
ATOM 1241 O O . SER B 1 22 ? -10.32 37.969 22.172 1 42.78 22 SER B O 1
ATOM 1243 N N . THR B 1 23 ? -8.469 38.938 22.234 1 41.94 23 THR B N 1
ATOM 1244 C CA . THR B 1 23 ? -7.891 37.938 21.328 1 41.94 23 THR B CA 1
ATOM 1245 C C . THR B 1 23 ? -7.664 36.625 22.031 1 41.94 23 THR B C 1
ATOM 1247 O O . THR B 1 23 ? -6.988 36.562 23.062 1 41.94 23 THR B O 1
ATOM 1250 N N . SER B 1 24 ? -8.641 35.812 22.125 1 38.88 24 SER B N 1
ATOM 1251 C CA . SER B 1 24 ? -8.383 34.469 22.578 1 38.88 24 SER B CA 1
ATOM 1252 C C . SER B 1 24 ? -7.094 33.906 21.984 1 38.88 24 SER B C 1
ATOM 1254 O O . SER B 1 24 ? -7.027 33.656 20.781 1 38.88 24 SER B O 1
ATOM 1256 N N . ARG B 1 25 ? -5.969 34.438 22.312 1 41.97 25 ARG B N 1
ATOM 1257 C CA . ARG B 1 25 ? -4.793 33.688 21.891 1 41.97 25 ARG B CA 1
ATOM 1258 C C . ARG B 1 25 ? -5.027 32.188 22.062 1 41.97 25 ARG B C 1
ATOM 1260 O O . ARG B 1 25 ? -5.547 31.734 23.094 1 41.97 25 ARG B O 1
ATOM 1267 N N . ALA B 1 26 ? -5.188 31.328 20.969 1 48.03 26 ALA B N 1
ATOM 1268 C CA . ALA B 1 26 ? -5.219 29.875 21.078 1 48.03 26 ALA B CA 1
ATOM 1269 C C . ALA B 1 26 ? -4.305 29.375 22.188 1 48.03 26 ALA B C 1
ATOM 1271 O O . ALA B 1 26 ? -3.205 29.906 22.375 1 48.03 26 ALA B O 1
ATOM 1272 N N . PRO B 1 27 ? -4.816 28.75 23.25 1 49.12 27 PRO B N 1
ATOM 1273 C CA . PRO B 1 27 ? -3.971 28.234 24.312 1 49.12 27 PRO B CA 1
ATOM 1274 C C . PRO B 1 27 ? -2.623 27.719 23.812 1 49.12 27 PRO B C 1
ATOM 1276 O O . PRO B 1 27 ? -2.535 27.203 22.703 1 49.12 27 PRO B O 1
ATOM 1279 N N . LYS B 1 28 ? -1.587 28.484 24.062 1 53.12 28 LYS B N 1
ATOM 1280 C CA . LYS B 1 28 ? -0.247 27.984 23.766 1 53.12 28 LYS B CA 1
ATOM 1281 C C . LYS B 1 28 ? -0.143 26.484 24.062 1 53.12 28 LYS B C 1
ATOM 1283 O O . LYS B 1 28 ? -0.604 26.016 25.094 1 53.12 28 LYS B O 1
ATOM 1288 N N . GLY B 1 29 ? -0.166 25.641 23.094 1 57.62 29 GLY B N 1
ATOM 1289 C CA . GLY B 1 29 ? 0.006 24.188 23.172 1 57.62 29 GLY B CA 1
ATOM 1290 C C . GLY B 1 29 ? 1.06 23.766 24.172 1 57.62 29 GLY B C 1
ATOM 1291 O O . GLY B 1 29 ? 1.808 24.609 24.688 1 57.62 29 GLY B O 1
ATOM 1292 N N . THR B 1 30 ? 0.721 22.641 24.922 1 73.19 30 THR B N 1
ATOM 1293 C CA . THR B 1 30 ? 1.664 21.922 25.766 1 73.19 30 THR B CA 1
ATOM 1294 C C . THR B 1 30 ? 3.002 21.75 25.062 1 73.19 30 THR B C 1
ATOM 1296 O O . THR B 1 30 ? 3.041 21.484 23.859 1 73.19 30 THR B O 1
ATOM 1299 N N . PRO B 1 31 ? 4.098 22.25 25.828 1 82.44 31 PRO B N 1
ATOM 1300 C CA . PRO B 1 31 ? 5.395 22.047 25.188 1 82.44 31 PRO B CA 1
ATOM 1301 C C . PRO B 1 31 ? 5.543 20.641 24.594 1 82.44 31 PRO B C 1
ATOM 1303 O O . PRO B 1 31 ? 5.09 19.656 25.188 1 82.44 31 PRO B O 1
ATOM 1306 N N . GLY B 1 32 ? 5.906 20.453 23.453 1 94.19 32 GLY B N 1
ATOM 1307 C CA . GLY B 1 32 ? 6.16 19.172 22.812 1 94.19 32 GLY B CA 1
ATOM 1308 C C . GLY B 1 32 ? 4.98 18.656 22.016 1 94.19 32 GLY B C 1
ATOM 1309 O O . GLY B 1 32 ? 4.988 17.516 21.547 1 94.19 32 GLY B O 1
ATOM 1310 N N . ARG B 1 33 ? 3.945 19.562 21.969 1 96.75 33 ARG B N 1
ATOM 1311 C CA . ARG B 1 33 ? 2.762 19.156 21.219 1 96.75 33 ARG B CA 1
ATOM 1312 C C . ARG B 1 33 ? 2.355 20.25 20.219 1 96.75 33 ARG B C 1
ATOM 1314 O O . ARG B 1 33 ? 2.719 21.406 20.391 1 96.75 33 ARG B O 1
ATOM 1321 N N . VAL B 1 34 ? 1.658 19.859 19.172 1 97.5 34 VAL B N 1
ATOM 1322 C CA . VAL B 1 34 ? 1.135 20.797 18.188 1 97.5 34 VAL B CA 1
ATOM 1323 C C . VAL B 1 34 ? -0.351 20.531 17.953 1 97.5 34 VAL B C 1
ATOM 1325 O O . VAL B 1 34 ? -0.833 19.422 18.172 1 97.5 34 VAL B O 1
ATOM 1328 N N . GLN B 1 35 ? -1.017 21.562 17.516 1 98 35 GLN B N 1
ATOM 1329 C CA . GLN B 1 35 ? -2.43 21.469 17.172 1 98 35 GLN B CA 1
ATOM 1330 C C . GLN B 1 35 ? -2.605 21.141 15.688 1 98 35 GLN B C 1
ATOM 1332 O O . GLN B 1 35 ? -1.895 21.688 14.836 1 98 35 GLN B O 1
ATOM 1337 N N . VAL B 1 36 ? -3.529 20.266 15.445 1 98.56 36 VAL B N 1
ATOM 1338 C CA . VAL B 1 36 ? -3.951 19.984 14.07 1 98.56 36 VAL B CA 1
ATOM 1339 C C . VAL B 1 36 ? -5.469 20.125 13.961 1 98.56 36 VAL B C 1
ATOM 1341 O O . VAL B 1 36 ? -6.215 19.562 14.766 1 98.56 36 VAL B O 1
ATOM 1344 N N . HIS B 1 37 ? -5.863 20.969 13.039 1 98.69 37 HIS B N 1
ATOM 1345 C CA . HIS B 1 37 ? -7.285 21.141 12.75 1 98.69 37 HIS B CA 1
ATOM 1346 C C . HIS B 1 37 ? -7.719 20.266 11.586 1 98.69 37 HIS B C 1
ATOM 1348 O O . HIS B 1 37 ? -7.184 20.375 10.484 1 98.69 37 HIS B O 1
ATOM 1354 N N . VAL B 1 38 ? -8.781 19.438 11.82 1 98.75 38 VAL B N 1
ATOM 1355 C CA . VAL B 1 38 ? -9.133 18.422 10.836 1 98.75 38 VAL B CA 1
ATOM 1356 C C . VAL B 1 38 ? -10.578 18.609 10.391 1 98.75 38 VAL B C 1
ATOM 1358 O O . VAL B 1 38 ? -11.484 18.703 11.227 1 98.75 38 VAL B O 1
ATOM 1361 N N . LYS B 1 39 ? -10.797 18.688 9.094 1 98.38 39 LYS B N 1
ATOM 1362 C CA . LYS B 1 39 ? -12.117 18.516 8.5 1 98.38 39 LYS B CA 1
ATOM 1363 C C . LYS B 1 39 ? -12.359 17.062 8.117 1 98.38 39 LYS B C 1
ATOM 1365 O O . LYS B 1 39 ? -11.727 16.547 7.191 1 98.38 39 LYS B O 1
ATOM 1370 N N . LYS B 1 40 ? -13.312 16.453 8.781 1 96.81 40 LYS B N 1
ATOM 1371 C CA . LYS B 1 40 ? -13.586 15.031 8.578 1 96.81 40 LYS B CA 1
ATOM 1372 C C . LYS B 1 40 ? -14.406 14.805 7.312 1 96.81 40 LYS B C 1
ATOM 1374 O O . LYS B 1 40 ? -14.828 15.766 6.664 1 96.81 40 LYS B O 1
ATOM 1379 N N . ARG B 1 41 ? -14.578 13.594 6.992 1 93.88 41 ARG B N 1
ATOM 1380 C CA . ARG B 1 41 ? -15.258 13.227 5.758 1 93.88 41 ARG B CA 1
ATOM 1381 C C . ARG B 1 41 ? -16.734 13.594 5.82 1 93.88 41 ARG B C 1
ATOM 1383 O O . ARG B 1 41 ? -17.359 13.891 4.793 1 93.88 41 ARG B O 1
ATOM 1390 N N . ASP B 1 42 ? -17.219 13.609 6.984 1 92.69 42 ASP B N 1
ATOM 1391 C CA . ASP B 1 42 ? -18.641 13.914 7.137 1 92.69 42 ASP B CA 1
ATOM 1392 C C . ASP B 1 42 ? -18.859 15.422 7.188 1 92.69 42 ASP B C 1
ATOM 1394 O O . ASP B 1 42 ? -20 15.883 7.355 1 92.69 42 ASP B O 1
ATOM 1398 N N . GLY B 1 43 ? -17.797 16.156 7.074 1 94.38 43 GLY B N 1
ATOM 1399 C CA . GLY B 1 43 ? -17.906 17.609 7.008 1 94.38 43 GLY B CA 1
ATOM 1400 C C . GLY B 1 43 ? -17.672 18.281 8.352 1 94.38 43 GLY B C 1
ATOM 1401 O O . GLY B 1 43 ? -17.5 19.5 8.414 1 94.38 43 GLY B O 1
ATOM 1402 N N . THR B 1 44 ? -17.594 17.5 9.414 1 96.5 44 THR B N 1
ATOM 1403 C CA . THR B 1 44 ? -17.391 18.078 10.734 1 96.5 44 THR B CA 1
ATOM 1404 C C . THR B 1 44 ? -15.906 18.375 10.961 1 96.5 44 THR B C 1
ATOM 1406 O O . THR B 1 44 ? -15.047 17.812 10.281 1 96.5 44 THR B O 1
ATOM 1409 N N . HIS B 1 45 ? -15.703 19.312 11.93 1 97.44 45 HIS B N 1
ATOM 1410 C CA . HIS B 1 45 ? -14.344 19.734 12.25 1 97.44 45 HIS B CA 1
ATOM 1411 C C . HIS B 1 45 ? -13.945 19.297 13.648 1 97.44 45 HIS B C 1
ATOM 1413 O O . HIS B 1 45 ? -14.789 19.219 14.547 1 97.44 45 HIS B O 1
ATOM 1419 N N . CYS B 1 46 ? -12.648 19.016 13.797 1 96.5 46 CYS B N 1
ATOM 1420 C CA . CYS B 1 46 ? -12.125 18.734 15.133 1 96.5 46 CYS B CA 1
ATOM 1421 C C . CYS B 1 46 ? -10.68 19.219 15.258 1 96.5 46 CYS B C 1
ATOM 1423 O O . CYS B 1 46 ? -9.961 19.312 14.258 1 96.5 46 CYS B O 1
ATOM 1425 N N . GLY B 1 47 ? -10.305 19.656 16.438 1 97.19 47 GLY B N 1
ATOM 1426 C CA . GLY B 1 47 ? -8.938 19.984 16.797 1 97.19 47 GLY B CA 1
ATOM 1427 C C . GLY B 1 47 ? -8.289 18.938 17.688 1 97.19 47 GLY B C 1
ATOM 1428 O O . GLY B 1 47 ? -8.898 18.469 18.656 1 97.19 47 GLY B O 1
ATOM 1429 N N . VAL B 1 48 ? -7.121 18.516 17.297 1 97.19 48 VAL B N 1
ATOM 1430 C CA . VAL B 1 48 ? -6.43 17.516 18.109 1 97.19 48 VAL B CA 1
ATOM 1431 C C . VAL B 1 48 ? -5.043 18.047 18.484 1 97.19 48 VAL B C 1
ATOM 1433 O O . VAL B 1 48 ? -4.398 18.734 17.703 1 97.19 48 VAL B O 1
ATOM 1436 N N . GLU B 1 49 ? -4.676 17.734 19.688 1 97.5 49 GLU B N 1
ATOM 1437 C CA . GLU B 1 49 ? -3.311 17.984 20.141 1 97.5 49 GLU B CA 1
ATOM 1438 C C . GLU B 1 49 ? -2.467 16.719 20.062 1 97.5 49 GLU B C 1
ATOM 1440 O O . GLU B 1 49 ? -2.838 15.688 20.625 1 97.5 49 GLU B O 1
ATOM 1445 N N . VAL B 1 50 ? -1.389 16.828 19.375 1 97.94 50 VAL B N 1
ATOM 1446 C CA . VAL B 1 50 ? -0.59 15.625 19.125 1 97.94 50 VAL B CA 1
ATOM 1447 C C . VAL B 1 50 ? 0.882 15.922 19.406 1 97.94 50 VAL B C 1
ATOM 1449 O O . VAL B 1 50 ? 1.329 17.062 19.266 1 97.94 50 VAL B O 1
ATOM 1452 N N . PRO B 1 51 ? 1.656 14.898 19.797 1 97.31 51 PRO B N 1
ATOM 1453 C CA . PRO B 1 51 ? 3.078 15.117 20.078 1 97.31 51 PRO B CA 1
ATOM 1454 C C . PRO B 1 51 ? 3.867 15.508 18.828 1 97.31 51 PRO B C 1
ATOM 1456 O O . PRO B 1 51 ? 3.582 15.008 17.734 1 97.31 51 PRO B O 1
ATOM 1459 N N . VAL B 1 52 ? 4.82 16.406 19.031 1 97.62 52 VAL B N 1
ATOM 1460 C CA . VAL B 1 52 ? 5.809 16.688 17.984 1 97.62 52 VAL B CA 1
ATOM 1461 C C . VAL B 1 52 ? 6.68 15.445 17.766 1 97.62 52 VAL B C 1
ATOM 1463 O O . VAL B 1 52 ? 6.906 14.664 18.688 1 97.62 52 VAL B O 1
ATOM 1466 N N . GLY B 1 53 ? 7.113 15.211 16.547 1 97.69 53 GLY B N 1
ATOM 1467 C CA . GLY B 1 53 ? 8.008 14.102 16.266 1 97.69 53 GLY B CA 1
ATOM 1468 C C . GLY B 1 53 ? 7.332 12.969 15.523 1 97.69 53 GLY B C 1
ATOM 1469 O O . GLY B 1 53 ? 8 12.078 14.992 1 97.69 53 GLY B O 1
ATOM 1470 N N . LEU B 1 54 ? 6.02 13.039 15.461 1 98.12 54 LEU B N 1
ATOM 1471 C CA . LEU B 1 54 ? 5.254 12.062 14.695 1 98.12 54 LEU B CA 1
ATOM 1472 C C . LEU B 1 54 ? 5.016 12.539 13.273 1 98.12 54 LEU B C 1
ATOM 1474 O O . LEU B 1 54 ? 5.066 13.742 13 1 98.12 54 LEU B O 1
ATOM 1478 N N . SER B 1 55 ? 4.793 11.57 12.383 1 98.81 55 SER B N 1
ATOM 1479 C CA . SER B 1 55 ? 4.195 11.969 11.109 1 98.81 55 SER B CA 1
ATOM 1480 C C . SER B 1 55 ? 2.727 12.336 11.273 1 98.81 55 SER B C 1
ATOM 1482 O O . SER B 1 55 ? 2.082 11.914 12.234 1 98.81 55 SER B O 1
ATOM 1484 N N . LEU B 1 56 ? 2.273 13.062 10.344 1 98.88 56 LEU B N 1
ATOM 1485 C CA . LEU B 1 56 ? 0.857 13.406 10.352 1 98.88 56 LEU B CA 1
ATOM 1486 C C . LEU B 1 56 ? -0.008 12.148 10.32 1 98.88 56 LEU B C 1
ATOM 1488 O O . LEU B 1 56 ? -1.047 12.086 10.984 1 98.88 56 LEU B O 1
ATOM 1492 N N . MET B 1 57 ? 0.422 11.117 9.586 1 98.81 57 MET B N 1
ATOM 1493 C CA . MET B 1 57 ? -0.312 9.859 9.555 1 98.81 57 MET B CA 1
ATOM 1494 C C . MET B 1 57 ? -0.392 9.234 10.945 1 98.81 57 MET B C 1
ATOM 1496 O O . MET B 1 57 ? -1.479 8.891 11.414 1 98.81 57 MET B O 1
ATOM 1500 N N . GLN B 1 58 ? 0.75 9.117 11.594 1 98.81 58 GLN B N 1
ATOM 1501 C CA . GLN B 1 58 ? 0.78 8.539 12.93 1 98.81 58 GLN B CA 1
ATOM 1502 C C . GLN B 1 58 ? -0.088 9.344 13.898 1 98.81 58 GLN B C 1
ATOM 1504 O O . GLN B 1 58 ? -0.819 8.773 14.703 1 98.81 58 GLN B O 1
ATOM 1509 N N . ALA B 1 59 ? -0.023 10.656 13.805 1 98.62 59 ALA B N 1
ATOM 1510 C CA . ALA B 1 59 ? -0.792 11.539 14.68 1 98.62 59 ALA B CA 1
ATOM 1511 C C . ALA B 1 59 ? -2.291 11.344 14.477 1 98.62 59 ALA B C 1
ATOM 1513 O O . ALA B 1 59 ? -3.039 11.188 15.438 1 98.62 59 ALA B O 1
ATOM 1514 N N . LEU B 1 60 ? -2.703 11.352 13.242 1 98.5 60 LEU B N 1
ATOM 1515 C CA . LEU B 1 60 ? -4.129 11.266 12.938 1 98.5 60 LEU B CA 1
ATOM 1516 C C . LEU B 1 60 ? -4.656 9.859 13.18 1 98.5 60 LEU B C 1
ATOM 1518 O O . LEU B 1 60 ? -5.707 9.68 13.797 1 98.5 60 LEU B O 1
ATOM 1522 N N . ARG B 1 61 ? -3.912 8.898 12.766 1 98.38 61 ARG B N 1
ATOM 1523 C CA . ARG B 1 61 ? -4.363 7.512 12.805 1 98.38 61 ARG B CA 1
ATOM 1524 C C . ARG B 1 61 ? -4.188 6.922 14.203 1 98.38 61 ARG B C 1
ATOM 1526 O O . ARG B 1 61 ? -5.121 6.34 14.758 1 98.38 61 ARG B O 1
ATOM 1533 N N . ASP B 1 62 ? -3.062 7.055 14.812 1 98.25 62 ASP B N 1
ATOM 1534 C CA . ASP B 1 62 ? -2.701 6.285 16 1 98.25 62 ASP B CA 1
ATOM 1535 C C . ASP B 1 62 ? -3.025 7.062 17.281 1 98.25 62 ASP B C 1
ATOM 1537 O O . ASP B 1 62 ? -3.352 6.473 18.312 1 98.25 62 ASP B O 1
ATOM 1541 N N . VAL B 1 63 ? -2.912 8.359 17.219 1 97.56 63 VAL B N 1
ATOM 1542 C CA . VAL B 1 63 ? -3.145 9.172 18.422 1 97.56 63 VAL B CA 1
ATOM 1543 C C . VAL B 1 63 ? -4.586 9.672 18.438 1 97.56 63 VAL B C 1
ATOM 1545 O O . VAL B 1 63 ? -5.344 9.383 19.359 1 97.56 63 VAL B O 1
ATOM 1548 N N . ALA B 1 64 ? -5 10.344 17.359 1 97.75 64 ALA B N 1
ATOM 1549 C CA . ALA B 1 64 ? -6.32 10.961 17.312 1 97.75 64 ALA B CA 1
ATOM 1550 C C . ALA B 1 64 ? -7.383 9.961 16.891 1 97.75 64 ALA B C 1
ATOM 1552 O O . ALA B 1 64 ? -8.586 10.234 16.984 1 97.75 64 ALA B O 1
ATOM 1553 N N . ARG B 1 65 ? -7.02 8.797 16.422 1 97.31 65 ARG B N 1
ATOM 1554 C CA . ARG B 1 65 ? -7.902 7.707 16.016 1 97.31 65 ARG B CA 1
ATOM 1555 C C . ARG B 1 65 ? -8.922 8.188 14.977 1 97.31 65 ARG B C 1
ATOM 1557 O O . ARG B 1 65 ? -10.102 7.852 15.062 1 97.31 65 ARG B O 1
ATOM 1564 N N . LEU B 1 66 ? -8.461 8.984 14.078 1 97.12 66 LEU B N 1
ATOM 1565 C CA . LEU B 1 66 ? -9.273 9.43 12.953 1 97.12 66 LEU B CA 1
ATOM 1566 C C . LEU B 1 66 ? -9.164 8.461 11.781 1 97.12 66 LEU B C 1
ATOM 1568 O O . LEU B 1 66 ? -8.344 7.535 11.812 1 97.12 66 LEU B O 1
ATOM 1572 N N . ASP B 1 67 ? -10.07 8.672 10.805 1 95 67 ASP B N 1
ATOM 1573 C CA . ASP B 1 67 ? -10.234 7.719 9.711 1 95 67 ASP B CA 1
ATOM 1574 C C . ASP B 1 67 ? -9.172 7.922 8.633 1 95 67 ASP B C 1
ATOM 1576 O O . ASP B 1 67 ? -9.484 8.32 7.512 1 95 67 ASP B O 1
ATOM 1580 N N . VAL B 1 68 ? -7.941 7.676 8.984 1 96.38 68 VAL B N 1
ATOM 1581 C CA . VAL B 1 68 ? -6.781 7.613 8.094 1 96.38 68 VAL B CA 1
ATOM 1582 C C . VAL B 1 68 ? -6.207 6.199 8.094 1 96.38 68 VAL B C 1
ATOM 1584 O O . VAL B 1 68 ? -5.84 5.672 9.148 1 96.38 68 VAL B O 1
ATOM 1587 N N . GLU B 1 69 ? -6.086 5.605 7.004 1 96.19 69 GLU B N 1
ATOM 1588 C CA . GLU B 1 69 ? -5.754 4.188 6.965 1 96.19 69 GLU B CA 1
ATOM 1589 C C . GLU B 1 69 ? -4.246 3.967 7.074 1 96.19 69 GLU B C 1
ATOM 1591 O O . GLU B 1 69 ? -3.77 3.391 8.055 1 96.19 69 GLU B O 1
ATOM 1596 N N . GLY B 1 70 ? -3.549 4.5 6.082 1 96.88 70 GLY B N 1
ATOM 1597 C CA . GLY B 1 70 ? -2.121 4.223 6.09 1 96.88 70 GLY B CA 1
ATOM 1598 C C . GLY B 1 70 ? -1.802 2.74 6.074 1 96.88 70 GLY B C 1
ATOM 1599 O O . GLY B 1 70 ? -1.013 2.26 6.891 1 96.88 70 GLY B O 1
ATOM 1600 N N . THR B 1 71 ? -2.299 2.045 5.148 1 97.44 71 THR B N 1
ATOM 1601 C CA . THR B 1 71 ? -2.26 0.587 5.137 1 97.44 71 THR B CA 1
ATOM 1602 C C . THR B 1 71 ? -0.82 0.084 5.098 1 97.44 71 THR B C 1
ATOM 1604 O O . THR B 1 71 ? -0.501 -0.95 5.688 1 97.44 71 THR B O 1
ATOM 1607 N N . CYS B 1 72 ? 0.095 0.774 4.516 1 97.19 72 CYS B N 1
ATOM 1608 C CA . CYS B 1 72 ? 1.472 0.317 4.363 1 97.19 72 CYS B CA 1
ATOM 1609 C C . CYS B 1 72 ? 2.338 0.799 5.523 1 97.19 72 CYS B C 1
ATOM 1611 O O . CYS B 1 72 ? 3.545 0.557 5.543 1 97.19 72 CYS B O 1
ATOM 1613 N N . ASN B 1 73 ? 1.737 1.611 6.379 1 98.19 73 ASN B N 1
ATOM 1614 C CA . ASN B 1 73 ? 2.375 2.109 7.594 1 98.19 73 ASN B CA 1
ATOM 1615 C C . ASN B 1 73 ? 3.508 3.08 7.273 1 98.19 73 ASN B C 1
ATOM 1617 O O . ASN B 1 73 ? 4.562 3.043 7.91 1 98.19 73 ASN B O 1
ATOM 1621 N N . GLY B 1 74 ? 3.27 3.781 6.242 1 98.12 74 GLY B N 1
ATOM 1622 C CA . GLY B 1 74 ? 4.164 4.898 5.984 1 98.12 74 GLY B CA 1
ATOM 1623 C C . GLY B 1 74 ? 5.27 4.562 5 1 98.12 74 GLY B C 1
ATOM 1624 O O . GLY B 1 74 ? 6.238 5.312 4.871 1 98.12 74 GLY B O 1
ATOM 1625 N N . GLU B 1 75 ? 5.102 3.525 4.219 1 97.31 75 GLU B N 1
ATOM 1626 C CA . GLU B 1 75 ? 6.141 3.08 3.295 1 97.31 75 GLU B CA 1
ATOM 1627 C C . GLU B 1 75 ? 6.027 3.795 1.951 1 97.31 75 GLU B C 1
ATOM 1629 O O . GLU B 1 75 ? 6.801 3.521 1.029 1 97.31 75 GLU B O 1
ATOM 1634 N N . MET B 1 76 ? 5.043 4.656 1.84 1 96.94 76 MET B N 1
ATOM 1635 C CA . MET B 1 76 ? 4.848 5.477 0.647 1 96.94 76 MET B CA 1
ATOM 1636 C C . MET B 1 76 ? 4.582 4.602 -0.575 1 96.94 76 MET B C 1
ATOM 1638 O O . MET B 1 76 ? 5.215 4.781 -1.618 1 96.94 76 MET B O 1
ATOM 1642 N N . VAL B 1 77 ? 3.555 3.74 -0.42 1 95.5 77 VAL B N 1
ATOM 1643 C CA . VAL B 1 77 ? 3.273 2.891 -1.572 1 95.5 77 VAL B CA 1
ATOM 1644 C C . VAL B 1 77 ? 1.765 2.719 -1.731 1 95.5 77 VAL B C 1
ATOM 1646 O O . VAL B 1 77 ? 1.297 2.188 -2.742 1 95.5 77 VAL B O 1
ATOM 1649 N N . CYS B 1 78 ? 0.943 3.186 -0.78 1 95.38 78 CYS B N 1
ATOM 1650 C CA . CYS B 1 78 ? -0.441 2.727 -0.819 1 95.38 78 CYS B CA 1
ATOM 1651 C C . CYS B 1 78 ? -1.395 3.889 -1.065 1 95.38 78 CYS B C 1
ATOM 1653 O O . CYS B 1 78 ? -2.553 3.682 -1.433 1 95.38 78 CYS B O 1
ATOM 1655 N N . ALA B 1 79 ? -0.964 5.102 -0.723 1 95.56 79 ALA B N 1
ATOM 1656 C CA . ALA B 1 79 ? -1.705 6.348 -0.905 1 95.56 79 ALA B CA 1
ATOM 1657 C C . ALA B 1 79 ? -2.932 6.395 0.002 1 95.56 79 ALA B C 1
ATOM 1659 O O . ALA B 1 79 ? -3.711 7.348 -0.045 1 95.56 79 ALA B O 1
ATOM 1660 N N . THR B 1 80 ? -3.051 5.426 0.939 1 95.75 80 THR B N 1
ATOM 1661 C CA . THR B 1 80 ? -4.285 5.34 1.71 1 95.75 80 THR B CA 1
ATOM 1662 C C . THR B 1 80 ? -4.258 6.316 2.885 1 95.75 80 THR B C 1
ATOM 1664 O O . THR B 1 80 ? -5.242 6.449 3.611 1 95.75 80 THR B O 1
ATOM 1667 N N . CYS B 1 81 ? -3.201 7.039 2.975 1 97.31 81 CYS B N 1
ATOM 1668 C CA . CYS B 1 81 ? -3.135 8.102 3.971 1 97.31 81 CYS B CA 1
ATOM 1669 C C . CYS B 1 81 ? -3.223 9.477 3.312 1 97.31 81 CYS B C 1
ATOM 1671 O O . CYS B 1 81 ? -2.797 10.477 3.893 1 97.31 81 CYS B O 1
ATOM 1673 N N . HIS B 1 82 ? -3.764 9.531 2.195 1 97.56 82 HIS B N 1
ATOM 1674 C CA . HIS B 1 82 ? -3.945 10.766 1.438 1 97.56 82 HIS B CA 1
ATOM 1675 C C . HIS B 1 82 ? -4.773 11.773 2.223 1 97.56 82 HIS B C 1
ATOM 1677 O O . HIS B 1 82 ? -5.836 11.438 2.754 1 97.56 82 HIS B O 1
ATOM 1683 N N . VAL B 1 83 ? -4.262 12.969 2.287 1 98.19 83 VAL B N 1
ATOM 1684 C CA . VAL B 1 83 ? -4.957 14.094 2.904 1 98.19 83 VAL B CA 1
ATOM 1685 C C . VAL B 1 83 ? -4.793 15.344 2.037 1 98.19 83 VAL B C 1
ATOM 1687 O O . VAL B 1 83 ? -3.971 15.367 1.121 1 98.19 83 VAL B O 1
ATOM 1690 N N . ARG B 1 84 ? -5.617 16.312 2.416 1 98.38 84 ARG B N 1
ATOM 1691 C CA . ARG B 1 84 ? -5.48 17.625 1.807 1 98.38 84 ARG B CA 1
ATOM 1692 C C . ARG B 1 84 ? -5.184 18.688 2.861 1 98.38 84 ARG B C 1
ATOM 1694 O O . ARG B 1 84 ? -5.859 18.75 3.889 1 98.38 84 ARG B O 1
ATOM 1701 N N . LEU B 1 85 ? -4.156 19.453 2.609 1 98.81 85 LEU B N 1
ATOM 1702 C CA . LEU B 1 85 ? -3.852 20.594 3.479 1 98.81 85 LEU B CA 1
ATOM 1703 C C . LEU B 1 85 ? -4.504 21.859 2.959 1 98.81 85 LEU B C 1
ATOM 1705 O O . LEU B 1 85 ? -4.75 22 1.757 1 98.81 85 LEU B O 1
ATOM 1709 N N . SER B 1 86 ? -4.805 22.812 3.887 1 98.56 86 SER B N 1
ATOM 1710 C CA . SER B 1 86 ? -5.148 24.141 3.4 1 98.56 86 SER B CA 1
ATOM 1711 C C . SER B 1 86 ? -3.986 24.766 2.635 1 98.56 86 SER B C 1
ATOM 1713 O O . SER B 1 86 ? -2.832 24.375 2.811 1 98.56 86 SER B O 1
ATOM 1715 N N . ALA B 1 87 ? -4.352 25.766 1.854 1 98.38 87 ALA B N 1
ATOM 1716 C CA . ALA B 1 87 ? -3.305 26.469 1.111 1 98.38 87 ALA B CA 1
ATOM 1717 C C . ALA B 1 87 ? -2.246 27.031 2.055 1 98.38 87 ALA B C 1
ATOM 1719 O O . ALA B 1 87 ? -1.047 26.922 1.781 1 98.38 87 ALA B O 1
ATOM 1720 N N . THR B 1 88 ? -2.662 27.562 3.152 1 98.06 88 THR B N 1
ATOM 1721 C CA . THR B 1 88 ? -1.753 28.156 4.125 1 98.06 88 THR B CA 1
ATOM 1722 C C . THR B 1 88 ? -0.893 27.078 4.785 1 98.06 88 THR B C 1
ATOM 1724 O O . THR B 1 88 ? 0.32 27.25 4.93 1 98.06 88 THR B O 1
ATOM 1727 N N . SER B 1 89 ? -1.513 25.953 5.137 1 98.62 89 SER B N 1
ATOM 1728 C CA . SER B 1 89 ? -0.787 24.859 5.781 1 98.62 89 SER B CA 1
ATOM 1729 C C . SER B 1 89 ? 0.196 24.203 4.816 1 98.62 89 SER B C 1
ATOM 1731 O O . SER B 1 89 ? 1.305 23.828 5.207 1 98.62 89 SER B O 1
ATOM 1733 N N . PHE B 1 90 ? -0.254 24.109 3.588 1 98.69 90 PHE B N 1
ATOM 1734 C CA . PHE B 1 90 ? 0.585 23.484 2.57 1 98.69 90 PHE B CA 1
ATOM 1735 C C . PHE B 1 90 ? 1.886 24.25 2.395 1 98.69 90 PHE B C 1
ATOM 1737 O O . PHE B 1 90 ? 2.949 23.656 2.203 1 98.69 90 PHE B O 1
ATOM 1744 N N . LYS B 1 91 ? 1.827 25.562 2.512 1 97.94 91 LYS B N 1
ATOM 1745 C CA . LYS B 1 91 ? 2.994 26.422 2.336 1 97.94 91 LYS B CA 1
ATOM 1746 C C . LYS B 1 91 ? 3.965 26.281 3.504 1 97.94 91 LYS B C 1
ATOM 1748 O O . LYS B 1 91 ? 5.129 26.672 3.402 1 97.94 91 LYS B O 1
ATOM 1753 N N . ARG B 1 92 ? 3.529 25.703 4.582 1 97.5 92 ARG B N 1
ATOM 1754 C CA . ARG B 1 92 ? 4.336 25.625 5.797 1 97.5 92 ARG B CA 1
ATOM 1755 C C . ARG B 1 92 ? 5.062 24.297 5.895 1 97.5 92 ARG B C 1
ATOM 1757 O O . ARG B 1 92 ? 5.883 24.094 6.793 1 97.5 92 ARG B O 1
ATOM 1764 N N . VAL B 1 93 ? 4.758 23.359 4.945 1 97.69 93 VAL B N 1
ATOM 1765 C CA . VAL B 1 93 ? 5.441 22.062 4.93 1 97.69 93 VAL B CA 1
ATOM 1766 C C . VAL B 1 93 ? 6.184 21.891 3.607 1 97.69 93 VAL B C 1
ATOM 1768 O O . VAL B 1 93 ? 5.902 22.594 2.631 1 97.69 93 VAL B O 1
ATOM 1771 N N . ALA B 1 94 ? 7.172 20.984 3.65 1 96.12 94 ALA B N 1
ATOM 1772 C CA . ALA B 1 94 ? 7.832 20.656 2.393 1 96.12 94 ALA B CA 1
ATOM 1773 C C . ALA B 1 94 ? 6.84 20.047 1.398 1 96.12 94 ALA B C 1
ATOM 1775 O O . ALA B 1 94 ? 5.961 19.281 1.781 1 96.12 94 ALA B O 1
ATOM 1776 N N . GLY B 1 95 ? 6.941 20.391 0.123 1 97.75 95 GLY B N 1
ATOM 1777 C CA . GLY B 1 95 ? 6.121 19.797 -0.915 1 97.75 95 GLY B CA 1
ATOM 1778 C C . GLY B 1 95 ? 6.406 18.328 -1.124 1 97.75 95 GLY B C 1
ATOM 1779 O O . GLY B 1 95 ? 7.395 17.797 -0.611 1 97.75 95 GLY B O 1
ATOM 1780 N N . PRO B 1 96 ? 5.465 17.688 -1.834 1 98.62 96 PRO B N 1
ATOM 1781 C CA . PRO B 1 96 ? 5.715 16.266 -2.094 1 98.62 96 PRO B CA 1
ATOM 1782 C C . PRO B 1 96 ? 6.945 16.031 -2.963 1 98.62 96 PRO B C 1
ATOM 1784 O O . PRO B 1 96 ? 7.223 16.812 -3.875 1 98.62 96 PRO B O 1
ATOM 1787 N N . SER B 1 97 ? 7.672 15.023 -2.615 1 98.06 97 SER B N 1
ATOM 1788 C CA . SER B 1 97 ? 8.727 14.57 -3.518 1 98.06 97 SER B CA 1
ATOM 1789 C C . SER B 1 97 ? 8.141 14.008 -4.812 1 98.06 97 SER B C 1
ATOM 1791 O O . SER B 1 97 ? 6.934 13.781 -4.906 1 98.06 97 SER B O 1
ATOM 1793 N N . GLU B 1 98 ? 8.984 13.805 -5.82 1 95.81 98 GLU B N 1
ATOM 1794 C CA . GLU B 1 98 ? 8.547 13.164 -7.059 1 95.81 98 GLU B CA 1
ATOM 1795 C C . GLU B 1 98 ? 7.973 11.781 -6.793 1 95.81 98 GLU B C 1
ATOM 1797 O O . GLU B 1 98 ? 6.953 11.398 -7.375 1 95.81 98 GLU B O 1
ATOM 1802 N N . GLU B 1 99 ? 8.633 11.047 -5.918 1 94.12 99 GLU B N 1
ATOM 1803 C CA . GLU B 1 99 ? 8.156 9.719 -5.547 1 94.12 99 GLU B CA 1
ATOM 1804 C C . GLU B 1 99 ? 6.77 9.789 -4.91 1 94.12 99 GLU B C 1
ATOM 1806 O O . GLU B 1 99 ? 5.887 9 -5.246 1 94.12 99 GLU B O 1
ATOM 1811 N N . GLU B 1 100 ? 6.59 10.703 -4.031 1 97.56 100 GLU B N 1
ATOM 1812 C CA . GLU B 1 100 ? 5.289 10.867 -3.387 1 97.56 100 GLU B CA 1
ATOM 1813 C C . GLU B 1 100 ? 4.211 11.227 -4.406 1 97.56 100 GLU B C 1
ATOM 1815 O O . GLU B 1 100 ? 3.088 10.719 -4.328 1 97.56 100 GLU B O 1
ATOM 1820 N N . GLU B 1 101 ? 4.586 12.062 -5.348 1 96.69 101 GLU B N 1
ATOM 1821 C CA . GLU B 1 101 ? 3.635 12.461 -6.383 1 96.69 101 GLU B CA 1
ATOM 1822 C C . GLU B 1 101 ? 3.17 11.258 -7.199 1 96.69 101 GLU B C 1
ATOM 1824 O O . GLU B 1 101 ? 1.994 11.156 -7.555 1 96.69 101 GLU B O 1
ATOM 1829 N N . ASP B 1 102 ? 4.07 10.422 -7.465 1 92.69 102 ASP B N 1
ATOM 1830 C CA . ASP B 1 102 ? 3.729 9.211 -8.211 1 92.69 102 ASP B CA 1
ATOM 1831 C C . ASP B 1 102 ? 2.711 8.367 -7.445 1 92.69 102 ASP B C 1
ATOM 1833 O O . ASP B 1 102 ? 1.788 7.809 -8.039 1 92.69 102 ASP B O 1
ATOM 1837 N N . VAL B 1 103 ? 2.895 8.234 -6.148 1 94.81 103 VAL B N 1
ATOM 1838 C CA . VAL B 1 103 ? 1.988 7.441 -5.328 1 94.81 103 VAL B CA 1
ATOM 1839 C C . VAL B 1 103 ? 0.652 8.164 -5.184 1 94.81 103 VAL B C 1
ATOM 1841 O O . VAL B 1 103 ? -0.41 7.543 -5.273 1 94.81 103 VAL B O 1
ATOM 1844 N N . LEU B 1 104 ? 0.699 9.461 -5.039 1 95.19 104 LEU B N 1
ATOM 1845 C CA . LEU B 1 104 ? -0.517 10.266 -4.934 1 95.19 104 LEU B CA 1
ATOM 1846 C C . LEU B 1 104 ? -1.379 10.109 -6.18 1 95.19 104 LEU B C 1
ATOM 1848 O O . LEU B 1 104 ? -2.609 10.125 -6.098 1 95.19 104 LEU B O 1
ATOM 1852 N N . ALA B 1 105 ? -0.715 9.93 -7.281 1 90.31 105 ALA B N 1
ATOM 1853 C CA . ALA B 1 105 ? -1.42 9.82 -8.555 1 90.31 105 ALA B CA 1
ATOM 1854 C C . ALA B 1 105 ? -2.33 8.602 -8.578 1 90.31 105 ALA B C 1
ATOM 1856 O O . ALA B 1 105 ? -3.227 8.5 -9.422 1 90.31 105 ALA B O 1
ATOM 1857 N N . LYS B 1 106 ? -2.15 7.738 -7.617 1 85.69 106 LYS B N 1
ATOM 1858 C CA . LYS B 1 106 ? -2.957 6.523 -7.539 1 85.69 106 LYS B CA 1
ATOM 1859 C C . LYS B 1 106 ? -4.234 6.762 -6.734 1 85.69 106 LYS B C 1
ATOM 1861 O O . LYS B 1 106 ? -5.141 5.93 -6.738 1 85.69 106 LYS B O 1
ATOM 1866 N N . ALA B 1 107 ? -4.27 7.832 -6.023 1 90.38 107 ALA B N 1
ATOM 1867 C CA . ALA B 1 107 ? -5.426 8.164 -5.191 1 90.38 107 ALA B CA 1
ATOM 1868 C C . ALA B 1 107 ? -6.496 8.891 -6.004 1 90.38 107 ALA B C 1
ATOM 1870 O O . ALA B 1 107 ? -6.219 9.398 -7.094 1 90.38 107 ALA B O 1
ATOM 1871 N N . LEU B 1 108 ? -7.641 8.789 -5.492 1 86.56 108 LEU B N 1
ATOM 1872 C CA . LEU B 1 108 ? -8.734 9.547 -6.094 1 86.56 108 LEU B CA 1
ATOM 1873 C C . LEU B 1 108 ? -8.797 10.961 -5.52 1 86.56 108 LEU B C 1
ATOM 1875 O O . LEU B 1 108 ? -8.352 11.195 -4.395 1 86.56 108 LEU B O 1
ATOM 1879 N N . ASP B 1 109 ? -9.242 11.938 -6.207 1 90.44 109 ASP B N 1
ATOM 1880 C CA . ASP B 1 109 ? -9.57 13.297 -5.777 1 90.44 109 ASP B CA 1
ATOM 1881 C C . ASP B 1 109 ? -8.32 14.031 -5.289 1 90.44 109 ASP B C 1
ATOM 1883 O O . ASP B 1 109 ? -8.359 14.727 -4.273 1 90.44 109 ASP B O 1
ATOM 1887 N N . VAL B 1 110 ? -7.281 13.805 -5.973 1 95.88 110 VAL B N 1
ATOM 1888 C CA . VAL B 1 110 ? -6.035 14.484 -5.648 1 95.88 110 VAL B CA 1
ATOM 1889 C C . VAL B 1 110 ? -6.141 15.961 -6.02 1 95.88 110 VAL B C 1
ATOM 1891 O O . VAL B 1 110 ? -6.664 16.297 -7.086 1 95.88 110 VAL B O 1
ATOM 1894 N N . LYS B 1 111 ? -5.656 16.844 -5.062 1 97.19 111 LYS B N 1
ATOM 1895 C CA . LYS B 1 111 ? -5.586 18.281 -5.289 1 97.19 111 LYS B CA 1
ATOM 1896 C C . LYS B 1 111 ? -4.152 18.797 -5.195 1 97.19 111 LYS B C 1
ATOM 1898 O O . LYS B 1 111 ? -3.246 18.047 -4.832 1 97.19 111 LYS B O 1
ATOM 1903 N N . GLU B 1 112 ? -3.977 20.078 -5.488 1 97.5 112 GLU B N 1
ATOM 1904 C CA . GLU B 1 112 ? -2.643 20.672 -5.484 1 97.5 112 GLU B CA 1
ATOM 1905 C C . GLU B 1 112 ? -2.023 20.625 -4.09 1 97.5 112 GLU B C 1
ATOM 1907 O O . GLU B 1 112 ? -0.799 20.562 -3.953 1 97.5 112 GLU B O 1
ATOM 1912 N N . THR B 1 113 ? -2.881 20.578 -3.078 1 98.69 113 THR B N 1
ATOM 1913 C CA . THR B 1 113 ? -2.371 20.641 -1.713 1 98.69 113 THR B CA 1
ATOM 1914 C C . THR B 1 113 ? -2.41 19.266 -1.064 1 98.69 113 THR B C 1
ATOM 1916 O O . THR B 1 113 ? -2.33 19.141 0.16 1 98.69 113 THR B O 1
ATOM 1919 N N . SER B 1 114 ? -2.551 18.25 -1.939 1 98.31 114 SER B N 1
ATOM 1920 C CA . SER B 1 114 ? -2.582 16.875 -1.446 1 98.31 114 SER B CA 1
ATOM 1921 C C . SER B 1 114 ? -1.204 16.422 -0.974 1 98.31 114 SER B C 1
ATOM 1923 O O . SER B 1 114 ? -0.188 16.812 -1.556 1 98.31 114 SER B O 1
ATOM 1925 N N . ARG B 1 115 ? -1.11 15.672 0.063 1 98.69 115 ARG B N 1
ATOM 1926 C CA . ARG B 1 115 ? 0.064 15.008 0.62 1 98.69 115 ARG B CA 1
ATOM 1927 C C . ARG B 1 115 ? -0.28 13.602 1.104 1 98.69 115 ARG B C 1
ATOM 1929 O O . ARG B 1 115 ? -1.432 13.32 1.444 1 98.69 115 ARG B O 1
ATOM 1936 N N . LEU B 1 116 ? 0.637 12.758 1.07 1 98.56 116 LEU B N 1
ATOM 1937 C CA . LEU B 1 116 ? 0.56 11.594 1.951 1 98.56 116 LEU B CA 1
ATOM 1938 C C . LEU B 1 116 ? 0.884 11.984 3.391 1 98.56 116 LEU B C 1
ATOM 1940 O O . LEU B 1 116 ? 1.961 12.516 3.666 1 98.56 116 LEU B O 1
ATOM 1944 N N . ALA B 1 117 ? -0.048 11.688 4.27 1 98.75 117 ALA B N 1
ATOM 1945 C CA . ALA B 1 117 ? 0.107 12.102 5.66 1 98.75 117 ALA B CA 1
ATOM 1946 C C . ALA B 1 117 ? 1.365 11.5 6.273 1 98.75 117 ALA B C 1
ATOM 1948 O O . ALA B 1 117 ? 1.989 12.102 7.148 1 98.75 117 ALA B O 1
ATOM 1949 N N . CYS B 1 118 ? 1.832 10.336 5.777 1 98.88 118 CYS B N 1
ATOM 1950 C CA . CYS B 1 118 ? 3.018 9.672 6.309 1 98.88 118 CYS B CA 1
ATOM 1951 C C . CYS B 1 118 ? 4.285 10.414 5.91 1 98.88 118 CYS B C 1
ATOM 1953 O O . CYS B 1 118 ? 5.352 10.188 6.484 1 98.88 118 CYS B O 1
ATOM 1955 N N . GLN B 1 119 ? 4.148 11.344 4.961 1 98.81 119 GLN B N 1
ATOM 1956 C CA . GLN B 1 119 ? 5.316 12.086 4.5 1 98.81 119 GLN B CA 1
ATOM 1957 C C . GLN B 1 119 ? 5.328 13.5 5.07 1 98.81 119 GLN B C 1
ATOM 1959 O O . GLN B 1 119 ? 6.16 14.32 4.688 1 98.81 119 GLN B O 1
ATOM 1964 N N . VAL B 1 120 ? 4.453 13.828 5.996 1 98.81 120 VAL B N 1
ATOM 1965 C CA . VAL B 1 120 ? 4.395 15.125 6.652 1 98.81 120 VAL B CA 1
ATOM 1966 C C . VAL B 1 120 ? 4.773 14.984 8.125 1 98.81 120 VAL B C 1
ATOM 1968 O O . VAL B 1 120 ? 3.996 14.453 8.922 1 98.81 120 VAL B O 1
ATOM 1971 N N . ASP B 1 121 ? 5.934 15.5 8.43 1 98.19 121 ASP B N 1
ATOM 1972 C CA . ASP B 1 121 ? 6.402 15.43 9.812 1 98.19 121 ASP B CA 1
ATOM 1973 C C . ASP B 1 121 ? 5.859 16.594 10.641 1 98.19 121 ASP B C 1
ATOM 1975 O O . ASP B 1 121 ? 5.852 17.734 10.18 1 98.19 121 ASP B O 1
ATOM 1979 N N . LEU B 1 122 ? 5.457 16.234 11.844 1 98.12 122 LEU B N 1
ATOM 1980 C CA . LEU B 1 122 ? 4.953 17.266 12.742 1 98.12 122 LEU B CA 1
ATOM 1981 C C . LEU B 1 122 ? 6.078 17.859 13.586 1 98.12 122 LEU B C 1
ATOM 1983 O O . LEU B 1 122 ? 6.68 17.156 14.398 1 98.12 122 LEU B O 1
ATOM 1987 N N . THR B 1 123 ? 6.371 19.109 13.328 1 97.19 123 THR B N 1
ATOM 1988 C CA . THR B 1 123 ? 7.344 19.906 14.07 1 97.19 123 THR B CA 1
ATOM 1989 C C . THR B 1 123 ? 6.668 21.094 14.734 1 97.19 123 THR B C 1
ATOM 1991 O O . THR B 1 123 ? 5.516 21.406 14.43 1 97.19 123 THR B O 1
ATOM 1994 N N . PRO B 1 124 ? 7.387 21.688 15.641 1 96.06 124 PRO B N 1
ATOM 1995 C CA . PRO B 1 124 ? 6.801 22.875 16.266 1 96.06 124 PRO B CA 1
ATOM 1996 C C . PRO B 1 124 ? 6.426 23.953 15.258 1 96.06 124 PRO B C 1
ATOM 1998 O O . PRO B 1 124 ? 5.477 24.719 15.477 1 96.06 124 PRO B O 1
ATOM 2001 N N . GLU B 1 125 ? 7.062 23.984 14.125 1 94.75 125 GLU B N 1
ATOM 2002 C CA . GLU B 1 125 ? 6.879 25.016 13.117 1 94.75 125 GLU B CA 1
ATOM 2003 C C . GLU B 1 125 ? 5.555 24.844 12.375 1 94.75 125 GLU B C 1
ATOM 2005 O O . GLU B 1 125 ? 5.074 25.781 11.727 1 94.75 125 GLU B O 1
ATOM 2010 N N . VAL B 1 126 ? 4.996 23.672 12.547 1 96 126 VAL B N 1
ATOM 2011 C CA . VAL B 1 126 ? 3.791 23.453 11.75 1 96 126 VAL B CA 1
ATOM 2012 C C . VAL B 1 126 ? 2.568 23.391 12.656 1 96 126 VAL B C 1
ATOM 2014 O O . VAL B 1 126 ? 1.537 22.828 12.289 1 96 126 VAL B O 1
ATOM 2017 N N . ASP B 1 127 ? 2.689 23.984 13.812 1 96.88 127 ASP B N 1
ATOM 2018 C CA . ASP B 1 127 ? 1.562 24.094 14.734 1 96.88 127 ASP B CA 1
ATOM 2019 C C . ASP B 1 127 ? 0.366 24.766 14.07 1 96.88 127 ASP B C 1
ATOM 2021 O O . ASP B 1 127 ? 0.518 25.797 13.414 1 96.88 127 ASP B O 1
ATOM 2025 N N . GLY B 1 128 ? -0.752 24.188 14.227 1 97.62 128 GLY B N 1
ATOM 2026 C CA . GLY B 1 128 ? -1.965 24.781 13.688 1 97.62 128 GLY B CA 1
ATOM 2027 C C . GLY B 1 128 ? -2.262 24.328 12.266 1 97.62 128 GLY B C 1
ATOM 2028 O O . GLY B 1 128 ? -2.969 25.016 11.523 1 97.62 128 GLY B O 1
ATOM 2029 N N . LEU B 1 129 ? -1.758 23.156 11.883 1 98.12 129 LEU B N 1
ATOM 2030 C CA . LEU B 1 129 ? -2.025 22.625 10.547 1 98.12 129 LEU B CA 1
ATOM 2031 C C . LEU B 1 129 ? -3.52 22.406 10.344 1 98.12 129 LEU B C 1
ATOM 2033 O O . LEU B 1 129 ? -4.207 21.922 11.258 1 98.12 129 LEU B O 1
ATOM 2037 N N . GLU B 1 130 ? -3.924 22.75 9.148 1 98.81 130 GLU B N 1
ATOM 2038 C CA . GLU B 1 130 ? -5.297 22.484 8.734 1 98.81 130 GLU B CA 1
ATOM 2039 C C . GLU B 1 130 ? -5.352 21.375 7.68 1 98.81 130 GLU B C 1
ATOM 2041 O O . GLU B 1 130 ? -4.793 21.531 6.59 1 98.81 130 GLU B O 1
ATOM 2046 N N . VAL B 1 131 ? -6.141 20.328 8.055 1 98.81 131 VAL B N 1
ATOM 2047 C CA . VAL B 1 131 ? -6.148 19.125 7.238 1 98.81 131 VAL B CA 1
ATOM 2048 C C . VAL B 1 131 ? -7.59 18.719 6.914 1 98.81 131 VAL B C 1
ATOM 2050 O O . VAL B 1 131 ? -8.469 18.797 7.773 1 98.81 131 VAL B O 1
ATOM 2053 N N . GLU B 1 132 ? -7.77 18.328 5.648 1 98.38 132 GLU B N 1
ATOM 2054 C CA . GLU B 1 132 ? -9.039 17.766 5.223 1 98.38 132 GLU B CA 1
ATOM 2055 C C . GLU B 1 132 ? -8.883 16.297 4.812 1 98.38 132 GLU B C 1
ATOM 2057 O O . GLU B 1 132 ? -7.961 15.953 4.066 1 98.38 132 GLU B O 1
ATOM 2062 N N . LEU B 1 133 ? -9.75 15.438 5.371 1 97.25 133 LEU B N 1
ATOM 2063 C CA . LEU B 1 133 ? -9.82 14.055 4.906 1 97.25 133 LEU B CA 1
ATOM 2064 C C . LEU B 1 133 ? -10.68 13.945 3.652 1 97.25 133 LEU B C 1
ATOM 2066 O O . LEU B 1 133 ? -11.875 14.266 3.686 1 97.25 133 LEU B O 1
ATOM 2070 N N . PRO B 1 134 ? -10.062 13.508 2.551 1 95.06 134 PRO B N 1
ATOM 2071 C CA . PRO B 1 134 ? -10.844 13.398 1.319 1 95.06 134 PRO B CA 1
ATOM 2072 C C . PRO B 1 134 ? -11.938 12.336 1.407 1 95.06 134 PRO B C 1
ATOM 2074 O O . PRO B 1 134 ? -11.867 11.445 2.26 1 95.06 134 PRO B O 1
ATOM 2077 N N . PRO B 1 135 ? -12.969 12.531 0.534 1 88.31 135 PRO B N 1
ATOM 2078 C CA . PRO B 1 135 ? -14.008 11.492 0.52 1 88.31 135 PRO B CA 1
ATOM 2079 C C . PRO B 1 135 ? -13.461 10.125 0.116 1 88.31 135 PRO B C 1
ATOM 2081 O O . PRO B 1 135 ? -12.398 10.039 -0.505 1 88.31 135 PRO B O 1
ATOM 2084 N N . TYR B 1 136 ? -14.039 9.156 0.82 1 73.25 136 TYR B N 1
ATOM 2085 C CA . TYR B 1 136 ? -13.617 7.828 0.403 1 73.25 136 TYR B CA 1
ATOM 2086 C C . TYR B 1 136 ? -13.797 7.641 -1.099 1 73.25 136 TYR B C 1
ATOM 2088 O O . TYR B 1 136 ? -14.68 8.258 -1.704 1 73.25 136 TYR B O 1
ATOM 2096 N N . ASP B 1 137 ? -12.766 7.391 -1.806 1 56.38 137 ASP B N 1
ATOM 2097 C CA . ASP B 1 137 ? -13.039 6.934 -3.166 1 56.38 137 ASP B CA 1
ATOM 2098 C C . ASP B 1 137 ? -14.07 5.809 -3.172 1 56.38 137 ASP B C 1
ATOM 2100 O O . ASP B 1 137 ? -13.969 4.867 -2.385 1 56.38 137 ASP B O 1
ATOM 2104 N N . ASN B 1 138 ? -15.375 6.207 -3.395 1 44.66 138 ASN B N 1
ATOM 2105 C CA . ASN B 1 138 ? -16.375 5.156 -3.557 1 44.66 138 ASN B CA 1
ATOM 2106 C C . ASN B 1 138 ? -15.789 3.916 -4.219 1 44.66 138 ASN B C 1
ATOM 2108 O O . ASN B 1 138 ? -16.438 2.869 -4.273 1 44.66 138 ASN B O 1
ATOM 2112 N N . GLY B 1 139 ? -14.828 4.02 -5.289 1 39.06 139 GLY B N 1
ATOM 2113 C CA . GLY B 1 139 ? -14.398 2.766 -5.887 1 39.06 139 GLY B CA 1
ATOM 2114 C C . G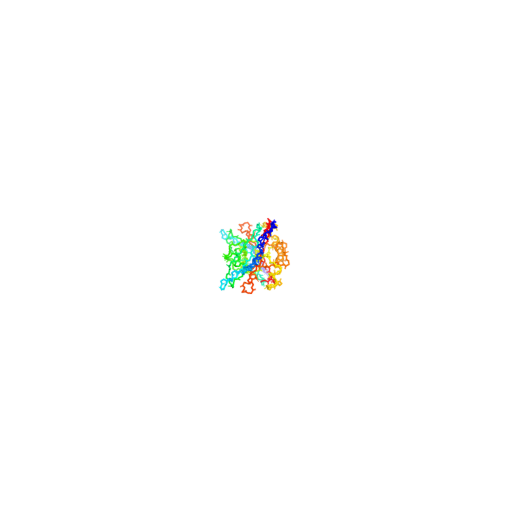LY B 1 139 ? -13.242 2.121 -5.156 1 39.06 139 GLY B C 1
ATOM 2115 O O . GLY B 1 139 ? -12.57 1.236 -5.699 1 39.06 139 GLY B O 1
ATOM 2116 N N . ARG B 1 140 ? -12.383 2.85 -4.645 1 36.34 140 ARG B N 1
ATOM 2117 C CA . ARG B 1 140 ? -11.461 1.948 -3.955 1 36.34 140 ARG B CA 1
ATOM 2118 C C . ARG B 1 140 ? -12.219 0.989 -3.043 1 36.34 140 ARG B C 1
ATOM 2120 O O . ARG B 1 140 ? -13.422 1.152 -2.82 1 36.34 140 ARG B O 1
ATOM 2127 N N . TYR B 1 141 ? -11.227 0.366 -1.98 1 30.53 141 TYR B N 1
ATOM 2128 C CA . TYR B 1 141 ? -11.398 -0.129 -0.619 1 30.53 141 TYR B CA 1
ATOM 2129 C C . TYR B 1 141 ? -12.094 0.904 0.256 1 30.53 141 TYR B C 1
ATOM 2131 O O . TYR B 1 141 ? -11.953 2.109 0.039 1 30.53 141 TYR B O 1
#

Foldseek 3Di:
DPPPPPDDDDDPDPPPPPDPPPPPPPPPDDVQWFWEWEQEQVRDIDIDIAGAFAFQLCRVCVPVVGPQCCPVVLPLAACSRKKFWPPVLLVQWDDDDPSNVVNPVVDPPDDPRIGRSSPHGGDPSNHYTYIYDHHDPVPDD/DPPPPPDDDDDPPPPPPPDPPPPPPPPPDDVQWFWEWEQEQVRDIDIDIAGAFAFQLCGVCVPVVGPQCCPVVLPLAACSRKKFWPPVLLVQWDDDDPSNVVNPVVDPPDDPRIGRSSPHGGDPSNHYTYIYDHHDPPPDD

InterPro domains:
  IPR001041 2Fe-2S ferredoxin-type iron-sulfur binding domain [PF00111] (42-120)
  IPR001041 2Fe-2S ferredoxin-type iron-sulfur binding domain [PS51085] (34-137)
  IPR001041 2Fe-2S ferredoxin-type iron-sulfur binding domain [cd00207] (48-132)
  IPR001055 Adrenodoxin-like [PR00355] (72-82)
  IPR001055 Adrenodoxin-like [PR00355] (91-105)
  IPR001055 Adrenodoxin-like [PR00355] (114-122)
  IPR001055 Adrenodoxin-like [PTHR23426] (30-135)
  IPR012675 Beta-grasp domain superfamily [G3DSA:3.10.20.30] (30-140)
  IPR036010 2Fe-2S ferredoxin-like superfamily [SSF54292] (36-135)

Organism: Leishmania braziliensis (NCBI:txid5660)

Solvent-accessible surface area (backbone atoms only — not comparable to full-atom values): 16945 Å² total; per-residue (Å²): 136,83,80,77,80,75,81,75,80,81,77,81,78,78,75,79,76,78,74,76,77,74,73,74,69,72,75,77,60,59,90,66,37,27,41,36,35,36,32,42,68,86,68,50,74,48,77,44,80,36,62,49,78,34,30,44,33,49,36,38,30,72,69,66,62,41,103,45,67,34,67,43,72,58,68,77,50,42,39,50,27,50,32,32,35,38,75,72,41,39,72,63,45,84,73,74,49,74,67,51,47,59,34,45,68,73,40,76,89,71,53,96,42,43,41,49,23,51,76,36,73,37,44,80,85,46,50,63,31,37,36,34,44,62,70,74,46,86,80,63,112,134,82,79,78,80,76,81,76,81,80,79,81,77,80,74,79,75,80,75,78,80,75,72,74,67,72,76,80,62,58,89,66,38,28,42,38,36,35,33,42,70,86,68,48,75,48,76,45,79,36,61,48,77,32,29,41,33,51,37,38,30,72,68,67,63,44,102,44,67,34,70,42,72,58,69,77,50,42,40,49,27,49,32,32,35,39,75,73,41,39,72,67,45,85,73,74,49,73,65,52,48,58,34,44,67,73,40,71,89,72,54,96,41,44,41,49,24,51,77,36,72,37,42,78,86,45,50,63,30,35,39,33,44,61,70,74,45,85,77,61,126

Sequence (282 aa):
MYRRLLPGPPRPRCMVASMPLSTSRAPKGTPGRVQVHVKKRDGTHCGVEVPVGLSLMQALRDVARLDVEGTCNGEMVCATCHVRLSATSFKRVAGPSEEEEDVLAKALDVKETSRLACQVDLTPEVDGLEVELPPYDNGRYMYRRLLPGPPRPRCMVASMPLSTSRAPKGTPGRVQVHVKKRDGTHCGVEVPVGLSLMQALRDVARLDVEGTCNGEMVCATCHVRLSATSFKRVAGPSEEEEDVLAKALDVKETSRLACQVDLTPEVDGLEVELPPYDNGRY

Radius of gyration: 36.67 Å; Cα contacts (8 Å, |Δi|>4): 472; chains: 2; bounding box: 86×166×96 Å

Secondary structure (DSSP, 8-state):
--------PPP-------------------TTEEEEEEE-TTS-EEEEEEETTSBHHHIIIIIS--S---TTSSSSSS-TTEEEE-HHHHTTSPPPPHHHHHHHTTSSS--TTEEEGGG-B--GGGTTEEEEPPPP-SS--/-------PPPP-------------------TTEEEEEEE-TTS-EEEEEEETTSBHHHIIIIIS--S---TTSSSSSS-TTEEEE-HHHHTTSPPPPHHHHHHHTTSSS--TTEEEGGG-B--GGGTTEEEEPPPP-SS--

pLDDT: mean 84.47, std 21.38, range [30.53, 98.88]